Protein AF-A0A949YE85-F1 (afdb_monomer_lite)

Radius of gyration: 44.49 Å; chains: 1; bounding box: 76×51×114 Å

pLDDT: mean 81.74, std 14.42, range [45.16, 97.56]

Structure (mmCIF, N/CA/C/O backbone):
data_AF-A0A949YE85-F1
#
_entry.id   AF-A0A949YE85-F1
#
loop_
_atom_site.group_PDB
_atom_site.id
_atom_site.type_symbol
_atom_site.label_atom_id
_atom_site.label_alt_id
_atom_site.label_comp_id
_atom_site.label_asym_id
_atom_site.label_entity_id
_atom_site.label_seq_id
_atom_site.pdbx_PDB_ins_code
_atom_site.Cartn_x
_atom_site.Cartn_y
_atom_site.Cartn_z
_atom_site.occupancy
_atom_site.B_iso_or_equiv
_atom_site.auth_seq_id
_atom_site.auth_comp_id
_atom_site.auth_asym_id
_atom_site.auth_atom_id
_atom_site.pdbx_PDB_model_num
ATOM 1 N N . MET A 1 1 ? 10.412 -7.293 -85.274 1.00 45.16 1 MET A N 1
ATOM 2 C CA . MET A 1 1 ? 10.190 -8.576 -84.566 1.00 45.16 1 MET A CA 1
ATOM 3 C C . MET A 1 1 ? 11.056 -8.590 -83.309 1.00 45.16 1 MET A C 1
ATOM 5 O O . MET A 1 1 ? 12.241 -8.304 -83.419 1.00 45.16 1 MET A O 1
ATOM 9 N N . ARG A 1 2 ? 10.487 -8.813 -82.113 1.00 51.22 2 ARG A N 1
ATOM 10 C CA . ARG A 1 2 ? 11.258 -8.868 -80.855 1.00 51.22 2 ARG A CA 1
ATOM 11 C C . ARG A 1 2 ? 11.923 -10.244 -80.750 1.00 51.22 2 ARG A C 1
ATOM 13 O O . ARG A 1 2 ? 11.233 -11.229 -80.523 1.00 51.22 2 ARG A O 1
ATOM 20 N N . LEU A 1 3 ? 13.236 -10.311 -80.964 1.00 63.19 3 LEU A N 1
ATOM 21 C CA . LEU A 1 3 ? 13.998 -11.553 -80.808 1.00 63.19 3 LEU A CA 1
ATOM 22 C C . LEU A 1 3 ? 13.999 -11.994 -79.329 1.00 63.19 3 LEU A C 1
ATOM 24 O O . LEU A 1 3 ? 14.214 -11.137 -78.462 1.00 63.19 3 LEU A O 1
ATOM 28 N N . PRO A 1 4 ? 13.786 -13.290 -79.030 1.00 76.62 4 PRO A N 1
ATOM 29 C CA . PRO A 1 4 ? 13.815 -13.823 -77.669 1.00 76.62 4 PRO A CA 1
ATOM 30 C C . PRO A 1 4 ? 15.153 -13.562 -76.961 1.00 76.62 4 PRO A C 1
ATOM 32 O O . PRO A 1 4 ? 16.215 -13.630 -77.577 1.00 76.62 4 PRO A O 1
ATOM 35 N N . ASN A 1 5 ? 15.128 -13.307 -75.651 1.00 73.44 5 ASN A N 1
ATOM 36 C CA . ASN A 1 5 ? 16.341 -12.986 -74.884 1.00 73.44 5 ASN A CA 1
ATOM 37 C C . ASN A 1 5 ? 17.361 -14.140 -74.841 1.00 73.44 5 ASN A C 1
ATOM 39 O O . ASN A 1 5 ? 18.562 -13.883 -74.841 1.00 73.44 5 ASN A O 1
ATOM 43 N N . TRP A 1 6 ? 16.908 -15.397 -74.901 1.00 78.88 6 TRP A N 1
ATOM 44 C CA . TRP A 1 6 ? 17.793 -16.566 -74.968 1.00 78.88 6 TRP A CA 1
ATOM 45 C C . TRP A 1 6 ? 18.608 -16.613 -76.270 1.00 78.88 6 TRP A C 1
ATOM 47 O O . TRP A 1 6 ? 19.767 -17.017 -76.255 1.00 78.88 6 TRP A O 1
ATOM 57 N N . PHE A 1 7 ? 18.043 -16.128 -77.383 1.00 82.38 7 PHE A N 1
ATOM 58 C CA . PHE A 1 7 ? 18.742 -16.050 -78.666 1.00 82.38 7 PHE A CA 1
ATOM 59 C C . PHE A 1 7 ? 19.877 -15.023 -78.614 1.00 82.38 7 PHE A C 1
ATOM 61 O O . PHE A 1 7 ? 20.971 -15.282 -79.103 1.00 82.38 7 PHE A O 1
ATOM 68 N N . LYS A 1 8 ? 19.646 -13.876 -77.963 1.00 77.50 8 LYS A N 1
ATOM 69 C CA . LYS A 1 8 ? 20.684 -12.854 -77.757 1.00 77.50 8 LYS A CA 1
ATOM 70 C C . LYS A 1 8 ? 21.826 -13.379 -76.889 1.00 77.50 8 LYS A C 1
ATOM 72 O O . LYS A 1 8 ? 22.979 -13.109 -77.201 1.00 77.50 8 LYS A O 1
ATOM 77 N N . LEU A 1 9 ? 21.509 -14.144 -75.841 1.00 80.69 9 LEU A N 1
ATOM 78 C CA . LEU A 1 9 ? 22.506 -14.753 -74.959 1.00 80.69 9 LEU A CA 1
ATOM 79 C C . LEU A 1 9 ? 23.333 -15.820 -75.690 1.00 80.69 9 LEU A C 1
ATOM 81 O O . LEU A 1 9 ? 24.557 -15.798 -75.614 1.00 80.69 9 LEU A O 1
ATOM 85 N N . ALA A 1 10 ? 22.678 -16.704 -76.448 1.00 85.44 10 ALA A N 1
ATOM 86 C CA . ALA A 1 10 ? 23.356 -17.711 -77.261 1.00 85.44 10 ALA A CA 1
ATOM 87 C C . ALA A 1 10 ? 24.253 -17.068 -78.332 1.00 85.44 10 ALA A C 1
ATOM 89 O O . ALA A 1 10 ? 25.396 -17.479 -78.515 1.00 85.44 10 ALA A O 1
ATOM 90 N N . TRP A 1 11 ? 23.764 -16.016 -78.994 1.00 85.44 11 TRP A N 1
ATOM 91 C CA . TRP A 1 11 ? 24.534 -15.248 -79.971 1.00 85.44 11 TRP A CA 1
ATOM 92 C C . TRP A 1 11 ? 25.748 -14.557 -79.342 1.00 85.44 11 TRP A C 1
ATOM 94 O O . TRP A 1 11 ? 26.843 -14.596 -79.895 1.00 85.44 11 TRP A O 1
ATOM 104 N N . TRP A 1 12 ? 25.574 -13.953 -78.167 1.00 85.75 12 TRP A N 1
ATOM 105 C CA . TRP A 1 12 ? 26.650 -13.299 -77.426 1.00 85.75 12 TRP A CA 1
ATOM 106 C C . TRP A 1 12 ? 27.718 -14.298 -76.959 1.00 85.75 12 TRP A C 1
ATOM 108 O O . TRP A 1 12 ? 28.905 -14.056 -77.164 1.00 85.75 12 TRP A O 1
ATOM 118 N N . ALA A 1 13 ? 27.311 -15.457 -76.430 1.00 86.25 13 ALA A N 1
ATOM 119 C CA . ALA A 1 13 ? 28.228 -16.531 -76.050 1.00 86.25 13 ALA A CA 1
ATOM 120 C C . ALA A 1 13 ? 29.003 -17.081 -77.260 1.00 86.25 13 ALA A C 1
ATOM 122 O O . ALA A 1 13 ? 30.212 -17.296 -77.175 1.00 86.25 13 ALA A O 1
ATOM 123 N N . LEU A 1 14 ? 28.332 -17.246 -78.405 1.00 91.44 14 LEU A N 1
ATOM 124 C CA . LEU A 1 14 ? 28.964 -17.656 -79.659 1.00 91.44 14 LEU A CA 1
ATOM 125 C C . LEU A 1 14 ? 29.983 -16.617 -80.146 1.00 91.44 14 LEU A C 1
ATOM 127 O O . LEU A 1 14 ? 31.070 -16.985 -80.589 1.00 91.44 14 LEU A O 1
ATOM 131 N N . LEU A 1 15 ? 29.665 -15.327 -80.022 1.00 89.56 15 LEU A N 1
ATOM 132 C CA . LEU A 1 15 ? 30.558 -14.234 -80.405 1.00 89.56 15 LEU A CA 1
ATOM 133 C C . LEU A 1 15 ? 31.809 -14.196 -79.515 1.00 89.56 15 LEU A C 1
ATOM 135 O O . LEU A 1 15 ? 32.916 -14.077 -80.037 1.00 89.56 15 LEU A O 1
ATOM 139 N N . ILE A 1 16 ? 31.664 -14.387 -78.199 1.00 89.50 16 ILE A N 1
ATOM 140 C CA . ILE A 1 16 ? 32.811 -14.532 -77.287 1.00 89.50 16 ILE A CA 1
ATOM 141 C C . ILE A 1 16 ? 33.647 -15.751 -77.660 1.00 89.50 16 ILE A C 1
ATOM 143 O O . ILE A 1 16 ? 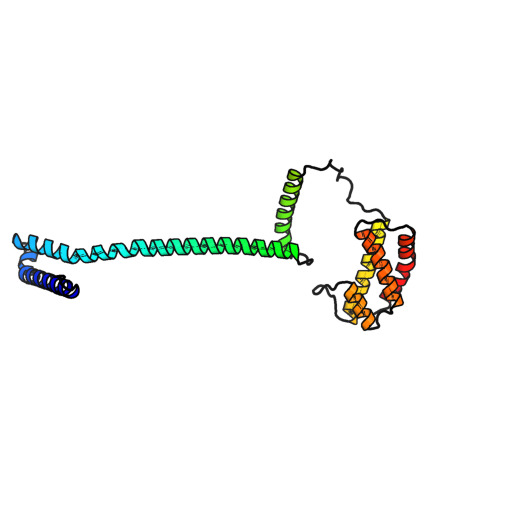34.859 -15.619 -77.801 1.00 89.50 16 ILE A O 1
ATOM 147 N N . ALA A 1 17 ? 33.022 -16.913 -77.869 1.00 91.25 17 ALA A N 1
ATOM 148 C CA . ALA A 1 17 ? 33.735 -18.140 -78.209 1.00 91.25 17 ALA A CA 1
ATOM 149 C C . ALA A 1 17 ? 34.558 -17.990 -79.499 1.00 91.25 17 ALA A C 1
ATOM 151 O O . ALA A 1 17 ? 35.706 -18.430 -79.554 1.00 91.25 17 ALA A O 1
ATOM 152 N N . LEU A 1 18 ? 34.008 -17.316 -80.513 1.00 92.00 18 LEU A N 1
ATOM 153 C CA . LEU A 1 18 ? 34.683 -17.087 -81.789 1.00 92.00 18 LEU A CA 1
ATOM 154 C C . LEU A 1 18 ? 35.869 -16.116 -81.658 1.00 92.00 18 LEU A C 1
ATOM 156 O O . LEU A 1 18 ? 36.939 -16.380 -82.208 1.00 92.00 18 LEU A O 1
ATOM 160 N N . LEU A 1 19 ? 35.713 -15.030 -80.892 1.00 90.19 19 LEU A N 1
ATOM 161 C CA . LEU A 1 19 ? 36.804 -14.086 -80.617 1.00 90.19 19 LEU A CA 1
ATOM 162 C C . LEU A 1 19 ? 37.899 -14.716 -79.743 1.00 90.19 19 LEU A C 1
ATOM 164 O O . LEU A 1 19 ? 39.084 -14.537 -80.021 1.00 90.19 19 LEU A O 1
ATOM 168 N N . THR A 1 20 ? 37.524 -15.504 -78.732 1.00 90.81 20 THR A N 1
ATOM 169 C CA . THR A 1 20 ? 38.470 -16.274 -77.915 1.00 90.81 20 THR A CA 1
ATOM 170 C C . THR A 1 20 ? 39.237 -17.278 -78.769 1.00 90.81 20 THR A C 1
ATOM 172 O O . THR A 1 20 ? 40.458 -17.346 -78.664 1.00 90.81 20 THR A O 1
ATOM 175 N N . TYR A 1 21 ? 38.563 -18.016 -79.655 1.00 93.12 21 TYR A N 1
ATOM 176 C CA . TYR A 1 21 ? 39.222 -18.960 -80.558 1.00 93.12 21 TYR A CA 1
ATOM 177 C C . TYR A 1 21 ? 40.226 -18.267 -81.491 1.00 93.12 21 TYR A C 1
ATOM 179 O O . TYR A 1 21 ? 41.350 -18.744 -81.649 1.00 93.12 21 TYR A O 1
ATOM 187 N N . PHE A 1 22 ? 39.861 -17.111 -82.055 1.00 90.12 22 PHE A N 1
ATOM 188 C CA . PHE A 1 22 ? 40.770 -16.304 -82.872 1.00 90.12 22 PHE A CA 1
ATOM 189 C C . PHE A 1 22 ? 42.019 -15.867 -82.087 1.00 90.12 22 PHE A C 1
ATOM 191 O O . PHE A 1 22 ? 43.138 -16.020 -82.576 1.00 90.12 22 PHE A O 1
ATOM 198 N N . LEU A 1 23 ? 41.847 -15.375 -80.855 1.00 88.12 23 LEU A N 1
ATOM 199 C CA . LEU A 1 23 ? 42.962 -14.955 -80.000 1.00 88.12 23 LEU A CA 1
ATOM 200 C C . LEU A 1 23 ? 43.851 -16.132 -79.566 1.00 88.12 23 LEU A C 1
ATOM 202 O O . LEU A 1 23 ? 45.062 -15.961 -79.463 1.00 88.12 23 LEU A O 1
ATOM 206 N N . LEU A 1 24 ? 43.284 -17.327 -79.364 1.00 89.00 24 LEU A N 1
ATOM 207 C CA . LEU A 1 24 ? 44.049 -18.540 -79.048 1.00 89.00 24 LEU A CA 1
ATOM 208 C C . LEU A 1 24 ? 44.923 -18.995 -80.222 1.00 89.00 24 LEU A C 1
ATOM 210 O O . LEU A 1 24 ? 46.083 -19.339 -80.014 1.00 89.00 24 LEU A O 1
ATOM 214 N N . GLN A 1 25 ? 44.402 -18.945 -81.451 1.00 88.81 25 GLN A N 1
ATOM 215 C CA . GLN A 1 25 ? 45.182 -19.261 -82.656 1.00 88.81 25 GLN A CA 1
ATOM 216 C C . GLN A 1 25 ? 46.367 -18.306 -82.842 1.00 88.81 25 GLN A C 1
ATOM 218 O O . GLN A 1 25 ? 47.424 -18.708 -83.316 1.00 88.81 25 GLN A O 1
ATOM 223 N N . ARG A 1 26 ? 46.209 -17.043 -82.434 1.00 87.00 26 ARG A N 1
ATOM 224 C CA . ARG A 1 26 ? 47.250 -16.010 -82.545 1.00 87.00 26 ARG A CA 1
ATOM 225 C C . ARG A 1 26 ? 48.074 -15.820 -81.274 1.00 87.00 26 ARG A C 1
ATOM 227 O O . ARG A 1 26 ? 48.928 -14.938 -81.219 1.00 87.00 26 ARG A O 1
ATOM 234 N N . TYR A 1 27 ? 47.866 -16.663 -80.264 1.00 83.88 27 TYR A N 1
ATOM 235 C CA . TYR A 1 27 ? 48.527 -16.547 -78.967 1.00 83.88 27 TYR A CA 1
ATOM 236 C C . TYR A 1 27 ? 50.056 -16.621 -79.075 1.00 83.88 27 TYR A C 1
ATOM 238 O O . TYR A 1 27 ? 50.755 -15.839 -78.431 1.00 83.88 27 TYR A O 1
ATOM 246 N N . SER A 1 28 ? 50.583 -17.500 -79.934 1.00 81.81 28 SER A N 1
ATOM 247 C CA . SER A 1 28 ? 52.028 -17.625 -80.166 1.00 81.81 28 SER A CA 1
ATOM 248 C C . SER A 1 28 ? 52.656 -16.323 -80.669 1.00 81.81 28 SER A C 1
ATOM 250 O O . SER A 1 28 ? 53.721 -15.933 -80.193 1.00 81.81 28 SER A O 1
ATOM 252 N N . ASP A 1 29 ? 51.980 -15.624 -81.584 1.00 82.62 29 ASP A N 1
ATOM 253 C CA . ASP A 1 29 ? 52.464 -14.373 -82.178 1.00 82.62 29 ASP A CA 1
ATOM 254 C C . ASP A 1 29 ? 52.361 -13.200 -81.196 1.00 82.62 29 ASP A C 1
ATOM 256 O O . ASP A 1 29 ? 53.232 -12.326 -81.162 1.00 82.62 29 ASP A O 1
ATOM 260 N N . LEU A 1 30 ? 51.316 -13.203 -80.362 1.00 82.62 30 LEU A N 1
ATOM 261 C CA . LEU A 1 30 ? 51.099 -12.209 -79.312 1.00 82.62 30 LEU A CA 1
ATOM 262 C C . LEU A 1 30 ? 52.187 -12.275 -78.237 1.00 82.62 30 LEU A C 1
ATOM 264 O O . LEU A 1 30 ? 52.766 -11.248 -77.887 1.00 82.62 30 LEU A O 1
ATOM 268 N N . VAL A 1 31 ? 52.507 -13.478 -77.751 1.00 84.38 31 VAL A N 1
ATOM 269 C CA . VAL A 1 31 ? 53.556 -13.683 -76.736 1.00 84.38 31 VAL A CA 1
ATOM 270 C C . VAL A 1 31 ? 54.949 -13.428 -77.314 1.00 84.38 31 VAL A C 1
ATOM 272 O O . VAL A 1 31 ? 55.818 -12.907 -76.618 1.00 84.38 31 VAL A O 1
ATOM 275 N N . ALA A 1 32 ? 55.155 -13.713 -78.602 1.00 85.75 32 ALA A N 1
ATOM 276 C CA . ALA A 1 32 ? 56.393 -13.390 -79.310 1.00 85.75 32 ALA A CA 1
ATOM 277 C C . ALA A 1 32 ? 56.570 -11.884 -79.606 1.00 85.75 32 ALA A C 1
ATOM 279 O O . ALA A 1 32 ? 57.575 -11.496 -80.206 1.00 85.75 32 ALA A O 1
ATOM 280 N N . GLY A 1 33 ? 55.613 -11.032 -79.213 1.00 79.19 33 GLY A N 1
ATOM 281 C CA . GLY A 1 33 ? 55.698 -9.579 -79.368 1.00 79.19 33 GLY A CA 1
ATOM 282 C C . GLY A 1 33 ? 55.507 -9.094 -80.805 1.00 79.19 33 GLY A C 1
ATOM 283 O O . GLY A 1 33 ? 55.996 -8.022 -81.158 1.00 79.19 33 GLY A O 1
ATOM 284 N N . ARG A 1 34 ? 54.803 -9.866 -81.645 1.00 82.62 34 ARG A N 1
ATOM 285 C CA . ARG A 1 34 ? 54.512 -9.527 -83.049 1.00 82.62 34 ARG A CA 1
ATOM 286 C C . ARG A 1 34 ? 53.004 -9.373 -83.305 1.00 82.62 34 ARG A C 1
ATOM 288 O O . ARG A 1 34 ? 52.469 -10.054 -84.183 1.00 82.62 34 ARG A O 1
ATOM 295 N N . PRO A 1 35 ? 52.288 -8.505 -82.563 1.00 83.00 35 PRO A N 1
ATOM 296 C CA . PRO A 1 35 ? 50.869 -8.293 -82.808 1.00 83.00 35 PRO A CA 1
ATOM 297 C C . PRO A 1 35 ? 50.657 -7.598 -84.157 1.00 83.00 35 PRO A C 1
ATOM 299 O O . PRO A 1 35 ? 51.346 -6.637 -84.503 1.00 83.00 35 PRO A O 1
ATOM 302 N N . ALA A 1 36 ? 49.652 -8.047 -84.901 1.00 84.00 36 ALA A N 1
ATOM 303 C CA . ALA A 1 36 ? 49.115 -7.279 -86.012 1.00 84.00 36 ALA A CA 1
ATOM 304 C C . ALA A 1 36 ? 48.124 -6.230 -85.473 1.00 84.00 36 ALA A C 1
ATOM 306 O O . ALA A 1 36 ? 47.501 -6.448 -84.431 1.00 84.00 36 ALA A O 1
ATOM 307 N N . PRO A 1 37 ? 47.881 -5.124 -86.196 1.00 79.44 37 PRO A N 1
ATOM 308 C CA . PRO A 1 37 ? 46.885 -4.126 -85.795 1.00 79.44 37 PRO A CA 1
ATOM 309 C C . PRO A 1 37 ? 45.479 -4.707 -85.558 1.00 79.44 37 PRO A C 1
ATOM 311 O O . PRO A 1 37 ? 44.736 -4.215 -84.709 1.00 79.44 37 PRO A O 1
ATOM 314 N N . SER A 1 38 ? 45.126 -5.786 -86.265 1.00 80.88 38 SER A N 1
ATOM 315 C CA . SER A 1 38 ? 43.867 -6.514 -86.074 1.00 80.88 38 SER A CA 1
ATOM 316 C C . SER A 1 38 ? 43.753 -7.182 -84.701 1.00 80.88 38 SER A C 1
ATOM 318 O O . SER A 1 38 ? 42.650 -7.259 -84.166 1.00 80.88 38 SER A O 1
ATOM 320 N N . ASP A 1 39 ? 44.861 -7.612 -84.093 1.00 84.69 39 ASP A N 1
ATOM 321 C CA . ASP A 1 39 ? 44.844 -8.285 -82.790 1.00 84.69 39 ASP A CA 1
ATOM 322 C C . ASP A 1 39 ? 44.467 -7.339 -81.661 1.00 84.69 39 ASP A C 1
ATOM 324 O O . ASP A 1 39 ? 43.676 -7.690 -80.791 1.00 84.69 39 ASP A O 1
ATOM 328 N N . VAL A 1 40 ? 45.001 -6.118 -81.700 1.00 83.31 40 VAL A N 1
ATOM 329 C CA . VAL A 1 40 ? 44.730 -5.086 -80.691 1.00 83.31 40 VAL A CA 1
ATOM 330 C C . VAL A 1 40 ? 43.252 -4.700 -80.709 1.00 83.31 40 VAL A C 1
ATOM 332 O O . VAL A 1 40 ? 42.619 -4.569 -79.657 1.00 83.31 40 VAL A O 1
ATOM 335 N N . PHE A 1 41 ? 42.688 -4.561 -81.911 1.00 85.50 41 PHE A N 1
ATOM 336 C CA . PHE A 1 41 ? 41.273 -4.265 -82.097 1.00 85.50 41 PHE A CA 1
ATOM 337 C C . PHE A 1 41 ? 40.385 -5.409 -81.589 1.00 85.50 41 PHE A C 1
ATOM 339 O O . PHE A 1 41 ? 39.483 -5.178 -80.783 1.00 85.50 41 PHE A O 1
ATOM 346 N N . VAL A 1 42 ? 40.672 -6.650 -82.000 1.00 89.38 42 VAL A N 1
ATOM 347 C CA . VAL A 1 42 ? 39.912 -7.837 -81.577 1.00 89.38 42 VAL A CA 1
ATOM 348 C C . VAL A 1 42 ? 39.994 -8.047 -80.065 1.00 89.38 42 VAL A C 1
ATOM 350 O O . VAL A 1 42 ? 38.970 -8.305 -79.434 1.00 89.38 42 VAL A O 1
ATOM 353 N N . PHE A 1 43 ? 41.172 -7.870 -79.464 1.00 87.62 43 PHE A N 1
ATOM 354 C CA . PHE A 1 43 ? 41.362 -7.977 -78.019 1.00 87.62 43 PHE A CA 1
ATOM 355 C C . PHE A 1 43 ? 40.557 -6.926 -77.251 1.00 87.62 43 PHE A C 1
ATOM 357 O O . PHE A 1 43 ? 39.922 -7.252 -76.252 1.00 87.62 43 PHE A O 1
ATOM 364 N N . SER A 1 44 ? 40.519 -5.683 -77.737 1.00 85.69 44 SER A N 1
ATOM 365 C CA . SER A 1 44 ? 39.762 -4.599 -77.099 1.00 85.69 44 SER A CA 1
ATOM 366 C C . SER A 1 44 ? 38.252 -4.850 -77.141 1.00 85.69 44 SER A C 1
ATOM 368 O O . SER A 1 44 ? 37.567 -4.681 -76.132 1.00 85.69 44 SER A O 1
ATOM 370 N N . VAL A 1 45 ? 37.732 -5.310 -78.285 1.00 88.19 45 VAL A N 1
ATOM 371 C CA . VAL A 1 45 ? 36.315 -5.684 -78.430 1.00 88.19 45 VAL A CA 1
ATOM 372 C C . VAL A 1 45 ? 35.973 -6.878 -77.539 1.00 88.19 45 VAL A C 1
ATOM 374 O O . VAL A 1 45 ? 34.957 -6.848 -76.848 1.00 88.19 45 VAL A O 1
ATOM 377 N N . TRP A 1 46 ? 36.829 -7.902 -77.510 1.00 92.44 46 TRP A N 1
ATOM 378 C CA . TRP A 1 46 ? 36.659 -9.071 -76.649 1.00 92.44 46 TRP A CA 1
ATOM 379 C C . TRP A 1 46 ? 36.666 -8.698 -75.158 1.00 92.44 46 TRP A C 1
ATOM 381 O O . TRP A 1 46 ? 35.754 -9.086 -74.428 1.00 92.44 46 TRP A O 1
ATOM 391 N N . ALA A 1 47 ? 37.633 -7.886 -74.719 1.00 86.69 47 ALA A N 1
ATOM 392 C CA . ALA A 1 47 ? 37.752 -7.439 -73.334 1.00 86.69 47 ALA A CA 1
ATOM 393 C C . ALA A 1 47 ? 36.524 -6.632 -72.894 1.00 86.69 47 ALA A C 1
ATOM 395 O O . ALA A 1 47 ? 35.961 -6.901 -71.834 1.00 86.69 47 ALA A O 1
ATOM 396 N N . ALA A 1 48 ? 36.058 -5.696 -73.729 1.00 85.62 48 ALA A N 1
ATOM 397 C CA . ALA A 1 48 ? 34.838 -4.944 -73.459 1.00 85.62 48 ALA A CA 1
ATOM 398 C C . ALA A 1 48 ? 33.618 -5.872 -73.345 1.00 85.62 48 ALA A C 1
ATOM 400 O O . ALA A 1 48 ? 32.840 -5.733 -72.405 1.00 85.62 48 ALA A O 1
ATOM 401 N N . LEU A 1 49 ? 33.472 -6.851 -74.248 1.00 86.00 49 LEU A N 1
ATOM 402 C CA . LEU A 1 49 ? 32.354 -7.798 -74.219 1.00 86.00 49 LEU A CA 1
ATOM 403 C C . LEU A 1 49 ? 32.315 -8.605 -72.916 1.00 86.00 49 LEU A C 1
ATOM 405 O O . LEU A 1 49 ? 31.246 -8.741 -72.332 1.00 86.00 49 LEU A O 1
ATOM 409 N N . VAL A 1 50 ? 33.466 -9.105 -72.457 1.00 83.69 50 VAL A N 1
ATOM 410 C CA . VAL A 1 50 ? 33.590 -9.890 -71.216 1.00 83.69 50 VAL A CA 1
ATOM 411 C C . VAL A 1 50 ? 33.370 -9.024 -69.970 1.00 83.69 50 VAL A C 1
ATOM 413 O O . VAL A 1 50 ? 32.798 -9.495 -68.989 1.00 83.69 50 VAL A O 1
ATOM 416 N N . LEU A 1 51 ? 33.778 -7.752 -70.003 1.00 80.56 51 LEU A N 1
ATOM 417 C CA . LEU A 1 51 ? 33.646 -6.824 -68.875 1.00 80.56 51 LEU A CA 1
ATOM 418 C C . LEU A 1 51 ? 32.232 -6.245 -68.703 1.00 80.56 51 LEU A C 1
ATOM 420 O O . LEU A 1 51 ? 31.851 -5.914 -67.584 1.00 80.56 51 LEU A O 1
ATOM 424 N N . VAL A 1 52 ? 31.433 -6.125 -69.769 1.00 77.06 52 VAL A N 1
ATOM 425 C CA . VAL A 1 52 ? 30.054 -5.595 -69.701 1.00 77.06 52 VAL A CA 1
ATOM 426 C C . VAL A 1 52 ? 29.172 -6.275 -68.634 1.00 77.06 52 VAL A C 1
ATOM 428 O O . VAL A 1 52 ? 28.574 -5.541 -67.847 1.00 77.06 52 VAL A O 1
ATOM 431 N N . PRO A 1 53 ? 29.071 -7.618 -68.545 1.00 70.25 53 PRO A N 1
ATOM 432 C CA . PRO A 1 53 ? 28.259 -8.265 -67.509 1.00 70.25 53 PRO A CA 1
ATOM 433 C C . PRO A 1 53 ? 28.801 -8.030 -66.091 1.00 70.25 53 PRO A C 1
ATOM 435 O O . PRO A 1 53 ? 28.018 -7.844 -65.165 1.00 70.25 53 PRO A O 1
ATOM 438 N N . LEU A 1 54 ? 30.123 -7.912 -65.927 1.00 67.25 54 LEU A N 1
ATOM 439 C CA . LEU A 1 54 ? 30.767 -7.599 -64.644 1.00 67.25 54 LEU A CA 1
ATOM 440 C C . LEU A 1 54 ? 30.336 -6.236 -64.076 1.00 67.25 54 LEU A C 1
ATOM 442 O O . LEU A 1 54 ? 30.265 -6.075 -62.861 1.00 67.25 54 LEU A O 1
ATOM 446 N N . PHE A 1 55 ? 30.006 -5.263 -64.931 1.00 62.94 55 PHE A N 1
ATOM 447 C CA . PHE A 1 55 ? 29.491 -3.961 -64.493 1.00 62.94 55 PHE A CA 1
ATOM 448 C C . PHE A 1 55 ? 27.973 -3.933 -64.266 1.00 62.94 55 PHE A C 1
ATOM 450 O O . PHE A 1 55 ? 27.481 -3.008 -63.619 1.00 62.94 55 PHE A O 1
ATOM 457 N N . GLN A 1 56 ? 27.218 -4.916 -64.769 1.00 60.03 56 GLN A N 1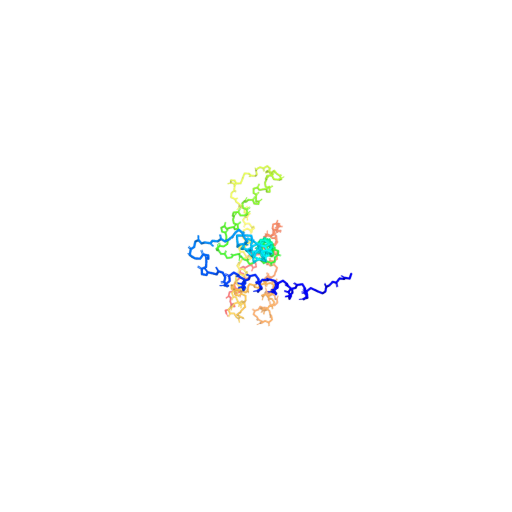
ATOM 458 C CA . GLN A 1 56 ? 25.764 -4.978 -64.573 1.00 60.03 56 GLN A CA 1
ATOM 459 C C . GLN A 1 56 ? 25.387 -5.525 -63.185 1.00 60.03 56 GLN A C 1
ATOM 461 O O . GLN A 1 56 ? 24.409 -5.051 -62.607 1.00 60.03 56 GLN A O 1
ATOM 466 N N . ASP A 1 57 ? 26.214 -6.396 -62.598 1.00 49.72 57 ASP A N 1
ATOM 467 C CA . ASP A 1 57 ? 25.979 -6.978 -61.265 1.00 49.72 57 ASP A CA 1
ATOM 468 C C . ASP A 1 57 ? 26.452 -6.091 -60.090 1.00 49.72 57 ASP A C 1
ATOM 470 O O . ASP A 1 57 ? 26.029 -6.276 -58.949 1.00 49.72 57 ASP A O 1
ATOM 474 N N . LEU A 1 58 ? 27.257 -5.050 -60.344 1.00 52.91 58 LEU A N 1
ATOM 475 C CA . LEU A 1 58 ? 27.714 -4.108 -59.305 1.00 52.91 58 LEU A CA 1
ATOM 476 C C . LEU A 1 58 ? 26.621 -3.134 -58.814 1.00 52.91 58 LEU A C 1
ATOM 478 O O . LEU A 1 58 ? 26.806 -2.466 -57.797 1.00 52.91 58 LEU A O 1
ATOM 482 N N . ASN A 1 59 ? 25.467 -3.066 -59.489 1.00 52.28 59 ASN A N 1
ATOM 483 C CA . ASN A 1 59 ? 24.320 -2.254 -59.056 1.00 52.28 59 ASN A CA 1
ATOM 484 C C . ASN A 1 59 ? 23.416 -2.946 -58.014 1.00 52.28 59 ASN A C 1
ATOM 486 O O . ASN A 1 59 ? 22.567 -2.275 -57.426 1.00 52.28 59 ASN A O 1
ATOM 490 N N . LEU A 1 60 ? 23.589 -4.247 -57.754 1.00 53.28 60 LEU A N 1
ATOM 491 C CA . LEU A 1 60 ? 22.732 -5.006 -56.829 1.00 53.28 60 LEU A CA 1
ATOM 492 C C . LEU A 1 60 ? 23.182 -4.874 -55.361 1.00 53.28 60 LEU A C 1
ATOM 494 O O . LEU A 1 60 ? 22.363 -4.648 -54.474 1.00 53.28 60 LEU A O 1
ATOM 498 N N . PHE A 1 61 ? 24.492 -4.851 -55.103 1.00 50.53 61 PHE A N 1
ATOM 499 C CA . PHE A 1 61 ? 25.047 -4.839 -53.739 1.00 50.53 61 PHE A CA 1
ATOM 500 C C . PHE A 1 61 ? 24.866 -3.516 -52.965 1.00 50.53 61 PHE A C 1
ATOM 502 O O . PHE A 1 61 ? 24.988 -3.478 -51.742 1.00 50.53 61 PHE A O 1
ATOM 509 N N . GLY A 1 62 ? 24.589 -2.404 -53.656 1.00 56.44 62 GLY A N 1
ATOM 510 C CA . GLY A 1 62 ? 24.465 -1.079 -53.034 1.00 56.44 62 GLY A CA 1
ATOM 511 C C . GLY A 1 62 ? 23.044 -0.681 -52.620 1.00 56.44 62 GLY A C 1
ATOM 512 O O . GLY A 1 62 ? 22.888 0.224 -51.795 1.00 56.44 62 GLY A O 1
ATOM 513 N N . LEU A 1 63 ? 22.014 -1.307 -53.200 1.00 59.84 63 LEU A N 1
ATOM 514 C CA . LEU A 1 63 ? 20.605 -1.015 -52.913 1.00 59.84 63 LEU A CA 1
ATOM 515 C C . LEU A 1 63 ? 20.041 -1.956 -51.843 1.00 59.84 63 LEU A C 1
ATOM 517 O O . LEU A 1 63 ? 19.408 -1.455 -50.914 1.00 59.84 63 LEU A O 1
ATOM 521 N N . GLU A 1 64 ? 20.354 -3.254 -51.906 1.00 59.94 64 GLU A N 1
ATOM 522 C CA . GLU A 1 64 ? 19.922 -4.244 -50.905 1.00 59.94 64 GLU A CA 1
ATOM 523 C C . GLU A 1 64 ? 20.521 -3.939 -49.526 1.00 59.94 64 GLU A C 1
ATOM 525 O O . GLU A 1 64 ? 19.785 -3.751 -48.562 1.00 59.94 64 GLU A O 1
ATOM 530 N N . MET A 1 65 ? 21.834 -3.687 -49.438 1.00 56.78 65 MET A N 1
ATOM 531 C CA . MET A 1 65 ? 22.475 -3.331 -48.163 1.00 56.78 65 MET A CA 1
ATOM 532 C C . MET A 1 65 ? 21.926 -2.016 -47.571 1.00 56.78 65 MET A C 1
ATOM 534 O O . MET A 1 65 ? 21.823 -1.851 -46.356 1.00 56.78 65 MET A O 1
ATOM 538 N N . LYS A 1 66 ? 21.541 -1.046 -48.416 1.00 62.53 66 LYS A N 1
ATOM 539 C CA . LYS A 1 66 ? 20.909 0.203 -47.952 1.00 62.53 66 LYS A CA 1
ATOM 540 C C . LYS A 1 66 ? 19.478 -0.013 -47.464 1.00 62.53 66 LYS A C 1
ATOM 542 O O . LYS A 1 66 ? 19.044 0.751 -46.600 1.00 62.53 66 LYS A O 1
ATOM 547 N N . GLN A 1 67 ? 18.753 -0.977 -48.026 1.00 68.75 67 GLN A N 1
ATOM 548 C CA . GLN A 1 67 ? 17.416 -1.356 -47.572 1.00 68.75 67 GLN A CA 1
ATOM 549 C C . GLN A 1 67 ? 17.500 -2.103 -46.242 1.00 68.75 67 GLN A C 1
ATOM 551 O O . GLN A 1 67 ? 16.903 -1.634 -45.278 1.00 68.75 67 GLN A O 1
ATOM 556 N N . GLU A 1 68 ? 18.361 -3.114 -46.134 1.00 65.31 68 GLU A N 1
ATOM 557 C CA . GLU A 1 68 ? 18.577 -3.867 -44.891 1.00 65.31 68 GLU A CA 1
ATOM 558 C C . GLU A 1 68 ? 19.023 -2.958 -43.735 1.00 65.31 68 GLU A C 1
ATOM 560 O O . GLU A 1 68 ? 18.471 -3.009 -42.639 1.00 65.31 68 GLU A O 1
ATOM 565 N N . VAL A 1 69 ? 19.963 -2.030 -43.967 1.00 67.75 69 VAL A N 1
ATOM 566 C CA . VAL A 1 69 ? 20.402 -1.076 -42.927 1.00 67.75 69 VAL A CA 1
ATOM 567 C C . VAL A 1 69 ? 19.287 -0.100 -42.527 1.00 67.75 69 VAL A C 1
ATOM 569 O O . VAL A 1 69 ? 19.250 0.362 -41.382 1.00 67.75 69 VAL A O 1
ATOM 572 N N . ARG A 1 70 ? 18.380 0.258 -43.444 1.00 67.75 70 ARG A N 1
ATOM 573 C CA . ARG A 1 70 ? 17.221 1.107 -43.119 1.00 67.75 70 ARG A CA 1
ATOM 574 C C . ARG A 1 70 ? 16.178 0.339 -42.320 1.00 67.75 70 ARG A C 1
ATOM 576 O O . ARG A 1 70 ? 15.665 0.908 -41.358 1.00 67.75 70 ARG A O 1
ATOM 583 N N . GLU A 1 71 ? 15.908 -0.906 -42.689 1.00 75.12 71 GLU A N 1
ATOM 584 C CA . GLU A 1 71 ? 14.984 -1.797 -41.988 1.00 75.12 71 GLU A CA 1
ATOM 585 C C . GLU A 1 71 ? 15.484 -2.073 -40.571 1.00 75.12 71 GLU A C 1
ATOM 587 O O . GLU A 1 71 ? 14.793 -1.698 -39.626 1.00 75.12 71 GLU A O 1
ATOM 592 N N . LEU A 1 72 ? 16.742 -2.494 -40.402 1.00 68.69 72 LEU A N 1
ATOM 593 C CA . LEU A 1 72 ? 17.382 -2.680 -39.092 1.00 68.69 72 LEU A CA 1
ATOM 594 C C . LEU A 1 72 ? 17.315 -1.422 -38.214 1.00 68.69 72 LEU A C 1
ATOM 596 O O . LEU A 1 72 ? 16.994 -1.491 -37.030 1.00 68.69 72 LEU A O 1
ATOM 600 N N . ARG A 1 73 ? 17.583 -0.232 -38.772 1.00 71.69 73 ARG A N 1
ATOM 601 C CA . ARG A 1 73 ? 17.454 1.032 -38.018 1.00 71.69 73 ARG A CA 1
ATOM 602 C C . ARG A 1 73 ? 16.010 1.339 -37.637 1.00 71.69 73 ARG A C 1
ATOM 604 O O . ARG A 1 73 ? 15.780 1.940 -36.587 1.00 71.69 73 ARG A O 1
ATOM 611 N N . SER A 1 74 ? 15.057 1.004 -38.501 1.00 75.69 74 SER A N 1
ATOM 612 C CA . SER A 1 74 ? 13.636 1.226 -38.246 1.00 75.69 74 SER A CA 1
ATOM 613 C C . SER A 1 74 ? 13.103 0.272 -37.180 1.00 75.69 74 SER A C 1
ATOM 615 O O . SER A 1 74 ? 12.430 0.737 -36.261 1.00 75.69 74 SER A O 1
ATOM 617 N N . GLU A 1 75 ? 13.507 -0.997 -37.226 1.00 73.00 75 GLU A N 1
ATOM 618 C CA . GLU A 1 75 ? 13.197 -2.021 -36.232 1.00 73.00 75 GLU A CA 1
ATOM 619 C C . GLU A 1 75 ? 13.788 -1.638 -34.881 1.00 73.00 75 GLU A C 1
ATOM 621 O O . GLU A 1 75 ? 13.041 -1.498 -33.921 1.00 73.00 75 GLU A O 1
ATOM 626 N N . PHE A 1 76 ? 15.075 -1.287 -34.820 1.00 69.81 76 PHE A N 1
ATOM 627 C CA . PHE A 1 76 ? 15.724 -0.867 -33.576 1.00 69.81 76 PHE A CA 1
ATOM 628 C C . PHE A 1 76 ? 15.085 0.393 -32.975 1.00 69.81 76 PHE A C 1
ATOM 630 O O . PHE A 1 76 ? 14.899 0.511 -31.765 1.00 69.81 76 PHE A O 1
ATOM 637 N N . LYS A 1 77 ? 14.698 1.363 -33.816 1.00 72.00 77 LYS A N 1
ATOM 638 C CA . LYS A 1 77 ? 13.971 2.554 -33.357 1.00 72.00 77 LYS A CA 1
ATOM 639 C C . LYS A 1 77 ? 12.573 2.192 -32.855 1.00 72.00 77 LYS A C 1
ATOM 641 O O . LYS A 1 77 ? 12.129 2.781 -31.872 1.00 72.00 77 LYS A O 1
ATOM 646 N N . SER A 1 78 ? 11.891 1.257 -33.513 1.00 70.50 78 SER A N 1
ATOM 647 C CA . SER A 1 78 ? 10.576 0.773 -33.095 1.00 70.50 78 SER A CA 1
ATOM 648 C C . SER A 1 78 ? 10.657 -0.006 -31.783 1.00 70.50 78 SER A C 1
ATOM 650 O O . SER A 1 78 ? 9.886 0.287 -30.878 1.00 70.50 78 SER A O 1
ATOM 652 N N . GLU A 1 79 ? 11.656 -0.873 -31.606 1.00 64.38 79 GLU A N 1
ATOM 653 C CA . GLU A 1 79 ? 11.920 -1.597 -30.364 1.00 64.38 79 GLU A CA 1
ATOM 654 C C . GLU A 1 79 ? 12.264 -0.640 -29.227 1.00 64.38 79 GLU A C 1
ATOM 656 O O . GLU A 1 79 ? 11.701 -0.758 -28.149 1.00 64.38 79 GLU A O 1
ATOM 661 N N . LEU A 1 80 ? 13.100 0.378 -29.454 1.00 61.47 80 LEU A N 1
ATOM 662 C CA . LEU A 1 80 ? 13.390 1.388 -28.430 1.00 61.47 80 LEU A CA 1
ATOM 663 C C . LEU A 1 80 ? 12.155 2.209 -28.036 1.00 61.47 80 LEU A C 1
ATOM 665 O O . LEU A 1 80 ? 11.990 2.561 -26.866 1.00 61.47 80 LEU A O 1
ATOM 669 N N . VAL A 1 81 ? 11.290 2.543 -28.998 1.00 69.94 81 VAL A N 1
ATOM 670 C CA . VAL A 1 81 ? 10.016 3.223 -28.721 1.00 69.94 81 VAL A CA 1
ATOM 671 C C . VAL A 1 81 ? 9.077 2.299 -27.948 1.00 69.94 81 VAL A C 1
ATOM 673 O O . VAL A 1 81 ? 8.480 2.749 -26.969 1.00 69.94 81 VAL A O 1
ATOM 676 N N . ASN A 1 82 ? 9.011 1.021 -28.322 1.00 65.31 82 ASN A N 1
ATOM 677 C CA . ASN A 1 82 ? 8.199 0.007 -27.661 1.00 65.31 82 ASN A CA 1
ATOM 678 C C . ASN A 1 82 ? 8.692 -0.245 -26.231 1.00 65.31 82 ASN A C 1
ATOM 680 O O . ASN A 1 82 ? 7.904 -0.080 -25.309 1.00 65.31 82 ASN A O 1
ATOM 684 N N . LEU A 1 83 ? 9.991 -0.468 -26.011 1.00 58.34 83 LEU A N 1
ATOM 685 C CA . LEU A 1 83 ? 10.607 -0.612 -24.684 1.00 58.34 83 LEU A CA 1
ATOM 686 C C . LEU A 1 83 ? 10.366 0.618 -23.805 1.00 58.34 83 LEU A C 1
ATOM 688 O O . LEU A 1 83 ? 10.001 0.505 -22.637 1.00 58.34 83 LEU A O 1
ATOM 692 N N . ARG A 1 84 ? 10.518 1.827 -24.360 1.00 58.69 84 ARG A N 1
ATOM 693 C CA . ARG A 1 84 ? 10.221 3.065 -23.626 1.00 58.69 84 ARG A CA 1
ATOM 694 C C . ARG A 1 84 ? 8.738 3.169 -23.266 1.00 58.69 84 ARG A C 1
ATOM 696 O O . ARG A 1 84 ? 8.413 3.665 -22.186 1.00 58.69 84 ARG A O 1
ATOM 703 N N . SER A 1 85 ? 7.849 2.754 -24.165 1.00 54.44 85 SER A N 1
ATOM 704 C CA . SER A 1 85 ? 6.405 2.733 -23.921 1.00 54.44 85 SER A CA 1
ATOM 705 C C . SER A 1 85 ? 6.014 1.670 -22.894 1.00 54.44 85 SER A C 1
ATOM 707 O O . SER A 1 85 ? 5.174 1.940 -22.043 1.00 54.44 85 SER A O 1
ATOM 709 N N . GLU A 1 86 ? 6.695 0.527 -22.897 1.00 56.19 86 GLU A N 1
ATOM 710 C CA . GLU A 1 86 ? 6.476 -0.590 -21.988 1.00 56.19 86 GLU A CA 1
ATOM 711 C C . GLU A 1 86 ? 6.929 -0.231 -20.569 1.00 56.19 86 GLU A C 1
ATOM 713 O O . GLU A 1 86 ? 6.123 -0.311 -19.648 1.00 56.19 86 GLU A O 1
ATOM 718 N N . ILE A 1 87 ? 8.137 0.324 -20.398 1.00 59.62 87 ILE A N 1
ATOM 719 C CA . ILE A 1 87 ? 8.631 0.857 -19.110 1.00 59.62 87 ILE A CA 1
ATOM 720 C C . ILE A 1 87 ? 7.700 1.943 -18.556 1.00 59.62 87 ILE A C 1
ATOM 722 O O . ILE A 1 87 ? 7.459 2.037 -17.352 1.00 59.62 87 ILE A O 1
ATOM 726 N N . ARG A 1 88 ? 7.167 2.800 -19.433 1.00 56.53 88 ARG A N 1
ATOM 727 C CA . ARG A 1 88 ? 6.196 3.815 -19.026 1.00 56.53 88 ARG A CA 1
ATOM 728 C C . ARG A 1 88 ? 4.873 3.173 -18.607 1.00 56.53 88 ARG A C 1
ATOM 730 O O . ARG A 1 88 ? 4.309 3.587 -17.601 1.00 56.53 88 ARG A O 1
ATOM 737 N N . SER A 1 89 ? 4.413 2.158 -19.332 1.00 57.22 89 SER A N 1
ATOM 738 C CA . SER A 1 89 ? 3.171 1.448 -19.035 1.00 57.22 89 SER A CA 1
ATOM 739 C C . SER A 1 89 ? 3.243 0.650 -17.731 1.00 57.22 89 SER A C 1
ATOM 741 O O . SER A 1 89 ? 2.287 0.681 -16.967 1.00 57.22 89 SER A O 1
ATOM 743 N N . THR A 1 90 ? 4.378 0.018 -17.413 1.00 59.38 90 THR A N 1
ATOM 744 C CA . THR A 1 90 ? 4.572 -0.720 -16.156 1.00 59.38 90 THR A CA 1
ATOM 745 C C . THR A 1 90 ? 4.659 0.227 -14.966 1.00 59.38 90 THR A C 1
ATOM 747 O O . THR A 1 90 ? 4.015 -0.010 -13.947 1.00 59.38 90 THR A O 1
ATOM 750 N N . ALA A 1 91 ? 5.358 1.357 -15.105 1.00 58.31 91 ALA A N 1
ATOM 751 C CA . ALA A 1 91 ? 5.390 2.397 -14.080 1.00 58.31 91 ALA A CA 1
ATOM 752 C C . ALA A 1 91 ? 4.006 3.044 -13.855 1.00 58.31 91 ALA A C 1
ATOM 754 O O . ALA A 1 91 ? 3.622 3.297 -12.713 1.00 58.31 91 ALA A O 1
ATOM 755 N N . GLU A 1 92 ? 3.242 3.295 -14.925 1.00 58.09 92 GLU A N 1
ATOM 756 C CA . GLU A 1 92 ? 1.867 3.810 -14.846 1.00 58.09 92 GLU A CA 1
ATOM 757 C C . GLU A 1 92 ? 0.884 2.760 -14.291 1.00 58.09 92 GLU A C 1
ATOM 759 O O . GLU A 1 92 ? -0.034 3.121 -13.558 1.00 58.09 92 GLU A O 1
ATOM 76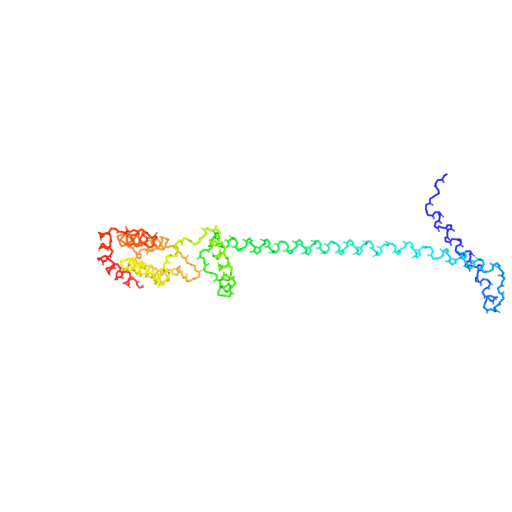4 N N . ALA A 1 93 ? 1.087 1.469 -14.572 1.00 56.25 93 ALA A N 1
ATOM 765 C CA . ALA A 1 93 ? 0.300 0.370 -14.011 1.00 56.25 93 ALA A CA 1
ATOM 766 C C . ALA A 1 93 ? 0.577 0.170 -12.511 1.00 56.25 93 ALA A C 1
ATOM 768 O O . ALA A 1 93 ? -0.369 0.053 -11.732 1.00 56.25 93 ALA A O 1
ATOM 769 N N . HIS A 1 94 ? 1.843 0.234 -12.080 1.00 56.69 94 HIS A N 1
ATOM 770 C CA . HIS A 1 94 ? 2.203 0.245 -10.658 1.00 56.69 94 HIS A CA 1
ATOM 771 C C . HIS A 1 94 ? 1.562 1.425 -9.923 1.00 56.69 94 HIS A C 1
ATOM 773 O O . HIS A 1 94 ? 0.977 1.232 -8.862 1.00 56.69 94 HIS A O 1
ATOM 779 N N . ALA A 1 95 ? 1.588 2.623 -10.518 1.00 58.38 95 ALA A N 1
ATOM 780 C CA . ALA A 1 95 ? 0.948 3.807 -9.944 1.00 58.38 95 ALA A CA 1
ATOM 781 C C . ALA A 1 95 ? -0.589 3.702 -9.850 1.00 58.38 95 ALA A C 1
ATOM 783 O O . ALA A 1 95 ? -1.200 4.456 -9.096 1.00 58.38 95 ALA A O 1
ATOM 784 N N . ARG A 1 96 ? -1.222 2.806 -10.621 1.00 53.50 96 ARG A N 1
ATOM 785 C CA . ARG A 1 96 ? -2.685 2.664 -10.698 1.00 53.50 96 ARG A CA 1
ATOM 786 C C . ARG A 1 96 ? -3.258 1.488 -9.908 1.00 53.50 96 ARG A C 1
ATOM 788 O O . ARG A 1 96 ? -4.445 1.543 -9.606 1.00 53.50 96 ARG A O 1
ATOM 795 N N . ALA A 1 97 ? -2.483 0.442 -9.608 1.00 58.12 97 ALA A N 1
ATOM 796 C CA . ALA A 1 97 ? -3.071 -0.828 -9.160 1.00 58.12 97 ALA A CA 1
ATOM 797 C C . ALA A 1 97 ? -2.417 -1.499 -7.940 1.00 58.12 97 ALA A C 1
ATOM 799 O O . ALA A 1 97 ? -3.118 -2.209 -7.225 1.00 58.12 97 ALA A O 1
ATOM 800 N N . ASN A 1 98 ? -1.128 -1.281 -7.651 1.00 55.41 98 ASN A N 1
ATOM 801 C CA . ASN A 1 98 ? -0.443 -2.051 -6.607 1.00 55.41 98 ASN A CA 1
ATOM 802 C C . ASN A 1 98 ? -0.081 -1.175 -5.403 1.00 55.41 98 ASN A C 1
ATOM 804 O O . ASN A 1 98 ? 0.876 -0.411 -5.449 1.00 55.41 98 ASN A O 1
ATOM 808 N N . LEU A 1 99 ? -0.803 -1.355 -4.290 1.00 64.56 99 LEU A N 1
ATOM 809 C CA . LEU A 1 99 ? -0.449 -0.817 -2.962 1.00 64.56 99 LEU A CA 1
ATOM 810 C C . LEU A 1 99 ? 0.688 -1.610 -2.285 1.00 64.56 99 LEU A C 1
ATOM 812 O O . LEU A 1 99 ? 0.866 -1.541 -1.071 1.00 64.56 99 LEU A O 1
ATOM 816 N N . VAL A 1 100 ? 1.442 -2.389 -3.062 1.00 71.00 100 VAL A N 1
ATOM 817 C CA . VAL A 1 100 ? 2.611 -3.130 -2.587 1.00 71.00 100 VAL A CA 1
ATOM 818 C C . VAL A 1 100 ? 3.832 -2.218 -2.725 1.00 71.00 100 VAL A C 1
ATOM 820 O O . VAL A 1 100 ? 4.035 -1.662 -3.811 1.00 71.00 100 VAL A O 1
ATOM 823 N N . PRO A 1 101 ? 4.639 -2.041 -1.662 1.00 76.31 101 PRO A N 1
ATOM 824 C CA . PRO A 1 101 ? 5.879 -1.278 -1.742 1.00 76.31 101 PRO A CA 1
ATOM 825 C C . PRO A 1 101 ? 6.787 -1.781 -2.870 1.00 76.31 101 PRO A C 1
ATOM 827 O O . PRO A 1 101 ? 6.867 -2.983 -3.129 1.00 76.31 101 PRO A O 1
ATOM 830 N N . LEU A 1 102 ? 7.476 -0.857 -3.547 1.00 82.00 102 LEU A N 1
ATOM 831 C CA . LEU A 1 102 ? 8.492 -1.229 -4.532 1.00 82.00 102 LEU A CA 1
ATOM 832 C C . LEU A 1 102 ? 9.683 -1.910 -3.836 1.00 82.00 102 LEU A C 1
ATOM 834 O O . LEU A 1 102 ? 9.972 -1.581 -2.684 1.00 82.00 102 LEU A O 1
ATOM 838 N N . PRO A 1 103 ? 10.419 -2.789 -4.540 1.00 84.75 103 PRO A N 1
ATOM 839 C CA . PRO A 1 103 ? 11.678 -3.325 -4.038 1.00 84.75 103 PRO A CA 1
ATOM 840 C C . PRO A 1 103 ? 12.691 -2.217 -3.717 1.00 84.75 103 PRO A C 1
ATOM 842 O O . PRO A 1 103 ? 12.807 -1.237 -4.459 1.00 84.75 103 PRO A O 1
ATOM 845 N N . ASP A 1 104 ? 13.501 -2.423 -2.675 1.00 88.81 104 ASP A N 1
ATOM 846 C CA . ASP A 1 104 ? 14.487 -1.445 -2.188 1.00 88.81 104 ASP A CA 1
ATOM 847 C C . ASP A 1 104 ? 15.439 -0.932 -3.280 1.00 88.81 104 ASP A C 1
ATOM 849 O O . ASP A 1 104 ? 15.788 0.249 -3.315 1.00 88.81 104 ASP A O 1
ATOM 853 N N . ALA A 1 105 ? 15.822 -1.802 -4.221 1.00 91.38 105 ALA A N 1
ATOM 854 C CA . ALA A 1 105 ? 16.712 -1.464 -5.332 1.00 91.38 105 ALA A CA 1
ATOM 855 C C . ALA A 1 105 ? 16.146 -0.376 -6.266 1.00 91.38 105 ALA A C 1
ATOM 857 O O . ALA A 1 105 ? 16.906 0.337 -6.925 1.00 91.38 105 ALA A O 1
ATOM 858 N N . GLU A 1 106 ? 14.821 -0.225 -6.324 1.00 87.75 106 GLU A N 1
ATOM 859 C CA . GLU A 1 106 ? 14.143 0.752 -7.179 1.00 87.75 106 GLU A CA 1
ATOM 860 C C . GLU A 1 106 ? 13.892 2.095 -6.474 1.00 87.75 106 GLU A C 1
ATOM 862 O O . GLU A 1 106 ? 13.641 3.109 -7.142 1.00 87.75 106 GLU A O 1
ATOM 867 N N . LEU A 1 107 ? 14.011 2.142 -5.140 1.00 90.00 107 LEU A N 1
ATOM 868 C CA . LEU A 1 107 ? 13.744 3.341 -4.341 1.00 90.00 107 LEU A CA 1
ATOM 869 C C . LEU A 1 107 ? 14.614 4.547 -4.739 1.00 90.00 107 LEU A C 1
ATOM 871 O O . LEU A 1 107 ? 14.042 5.626 -4.907 1.00 90.00 107 LEU A O 1
ATOM 875 N N . PRO A 1 108 ? 15.934 4.426 -5.009 1.00 92.44 108 PRO A N 1
ATOM 876 C CA . PRO A 1 108 ? 16.746 5.582 -5.405 1.00 92.44 108 PRO A CA 1
ATOM 877 C C . PRO A 1 108 ? 16.295 6.221 -6.727 1.00 92.44 108 PRO A C 1
ATOM 879 O O . PRO A 1 108 ? 16.388 7.436 -6.925 1.00 92.44 108 PRO A O 1
ATOM 882 N N . ALA A 1 109 ? 15.806 5.409 -7.668 1.00 88.25 109 ALA A N 1
ATOM 883 C CA . ALA A 1 109 ? 15.281 5.902 -8.937 1.00 88.25 109 ALA A CA 1
ATOM 884 C C . ALA A 1 109 ? 13.896 6.543 -8.759 1.00 88.25 109 ALA A C 1
ATOM 886 O O . ALA A 1 109 ? 13.597 7.557 -9.400 1.00 88.25 109 ALA A O 1
ATOM 887 N N . LEU A 1 110 ? 13.051 5.972 -7.893 1.00 88.12 110 LEU A N 1
ATOM 888 C CA . LEU A 1 110 ? 11.764 6.554 -7.517 1.00 88.12 110 LEU A CA 1
ATOM 889 C C . LEU A 1 110 ? 11.944 7.904 -6.816 1.00 88.12 110 LEU A C 1
ATOM 891 O O . LEU A 1 110 ? 11.276 8.860 -7.201 1.00 88.12 110 LEU A O 1
ATOM 895 N N . GLU A 1 111 ? 12.879 8.009 -5.871 1.00 90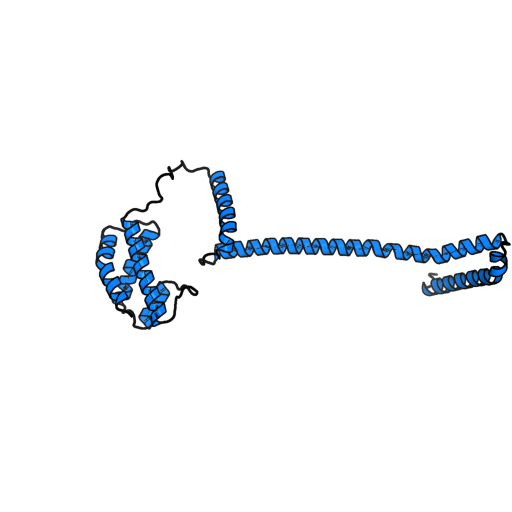.31 111 GLU A N 1
ATOM 896 C CA . GLU A 1 111 ? 13.174 9.240 -5.135 1.00 90.31 111 GLU A CA 1
ATOM 897 C C . GLU A 1 111 ? 13.523 10.388 -6.091 1.00 90.31 111 GLU A C 1
ATOM 899 O O . GLU A 1 111 ? 12.891 11.445 -6.055 1.00 90.31 111 GLU A O 1
ATOM 904 N N . LYS A 1 112 ? 14.452 10.163 -7.030 1.00 92.06 112 LYS A N 1
ATOM 905 C CA . LYS A 1 112 ? 14.825 11.169 -8.041 1.00 92.06 112 LYS A CA 1
ATOM 906 C C . LYS A 1 112 ? 13.626 11.616 -8.879 1.00 92.06 112 LYS A C 1
ATOM 908 O O . LYS A 1 112 ? 13.448 12.810 -9.124 1.00 92.06 112 LYS A O 1
ATOM 913 N N . ARG A 1 113 ? 12.787 10.674 -9.326 1.00 89.31 113 ARG A N 1
ATOM 914 C CA . ARG A 1 113 ? 11.576 10.991 -10.103 1.00 89.31 113 ARG A CA 1
ATOM 915 C C . ARG A 1 113 ? 10.561 11.775 -9.273 1.00 89.31 113 ARG A C 1
ATOM 917 O O . ARG A 1 113 ? 9.998 12.743 -9.783 1.00 89.31 113 ARG A O 1
ATOM 924 N N . ALA A 1 114 ? 10.358 11.389 -8.015 1.00 89.50 114 ALA A N 1
ATOM 925 C CA . ALA A 1 114 ? 9.460 12.063 -7.087 1.00 89.50 114 ALA A CA 1
ATOM 926 C C . ALA A 1 114 ? 9.922 13.501 -6.819 1.00 89.50 114 ALA A C 1
ATOM 928 O O . ALA A 1 114 ? 9.125 14.420 -6.966 1.00 89.50 114 ALA A O 1
ATOM 929 N N . GLN A 1 115 ? 11.211 13.728 -6.547 1.00 92.06 115 GLN A N 1
ATOM 930 C CA . GLN A 1 115 ? 11.771 15.070 -6.343 1.00 92.06 115 GLN A CA 1
ATOM 931 C C . GLN A 1 115 ? 11.577 15.977 -7.568 1.00 92.06 115 GLN A C 1
ATOM 933 O O . GLN A 1 115 ? 11.176 17.135 -7.431 1.00 92.06 115 GLN A O 1
ATOM 938 N N . VAL A 1 116 ? 11.813 15.458 -8.780 1.00 91.75 116 VAL A N 1
ATOM 939 C CA . VAL A 1 116 ? 11.571 16.206 -10.026 1.00 91.75 116 VAL A CA 1
ATOM 940 C C . VAL A 1 116 ? 10.088 16.547 -10.183 1.00 91.75 116 VAL A C 1
ATOM 942 O O . VAL A 1 116 ? 9.760 17.682 -10.533 1.00 91.75 116 VAL A O 1
ATOM 945 N N . ALA A 1 117 ? 9.190 15.598 -9.905 1.00 86.94 117 ALA A N 1
ATOM 946 C CA . ALA A 1 117 ? 7.748 15.817 -9.973 1.00 86.94 117 ALA A CA 1
ATOM 947 C C . ALA A 1 117 ? 7.278 16.856 -8.942 1.00 86.94 117 ALA A C 1
ATOM 949 O O . ALA A 1 117 ? 6.579 17.794 -9.313 1.00 86.94 117 ALA A O 1
ATOM 950 N N . VAL A 1 118 ? 7.721 16.745 -7.686 1.00 88.19 118 VAL A N 1
ATOM 951 C CA . VAL A 1 118 ? 7.431 17.704 -6.608 1.00 88.19 118 VAL A CA 1
ATOM 952 C C . VAL A 1 118 ? 7.899 19.104 -6.999 1.00 88.19 118 VAL A C 1
ATOM 954 O O . VAL A 1 118 ? 7.102 20.040 -6.988 1.00 88.19 118 VAL A O 1
ATOM 957 N N . LYS A 1 119 ? 9.158 19.252 -7.435 1.00 87.94 119 LYS A N 1
ATOM 958 C CA . LYS A 1 119 ? 9.710 20.545 -7.866 1.00 87.94 119 LYS A CA 1
ATOM 959 C C . LYS A 1 119 ? 8.912 21.149 -9.021 1.00 87.94 119 LYS A C 1
ATOM 961 O O . LYS A 1 119 ? 8.616 22.342 -8.999 1.00 87.94 119 LYS A O 1
ATOM 966 N N . LYS A 1 120 ? 8.545 20.335 -10.014 1.00 89.06 120 LYS A N 1
ATOM 967 C CA . LYS A 1 120 ? 7.723 20.770 -11.149 1.00 89.06 120 LYS A CA 1
ATOM 968 C C . LYS A 1 120 ? 6.343 21.254 -10.692 1.00 89.06 120 LYS A C 1
ATOM 970 O O . LYS A 1 120 ? 5.893 22.294 -11.160 1.00 89.06 120 LYS A O 1
ATOM 975 N N . THR A 1 121 ? 5.692 20.537 -9.777 1.00 85.94 121 THR A N 1
ATOM 976 C CA . THR A 1 121 ? 4.378 20.912 -9.232 1.00 85.94 121 THR A CA 1
ATOM 977 C C . THR A 1 121 ? 4.447 22.229 -8.459 1.00 85.94 121 THR A C 1
ATOM 979 O O . THR A 1 121 ? 3.626 23.108 -8.705 1.00 85.94 121 THR A O 1
ATOM 982 N N . ILE A 1 122 ? 5.458 22.410 -7.602 1.00 85.00 122 ILE A N 1
ATOM 983 C CA . ILE A 1 122 ? 5.677 23.670 -6.867 1.00 85.00 122 ILE A CA 1
ATOM 984 C C . ILE A 1 122 ? 5.870 24.840 -7.843 1.00 85.00 122 ILE A C 1
ATOM 986 O O . ILE A 1 122 ? 5.276 25.900 -7.675 1.00 85.00 122 ILE A O 1
ATOM 990 N N . GLN A 1 123 ? 6.663 24.649 -8.901 1.00 84.31 123 GLN A N 1
ATOM 991 C CA . GLN A 1 123 ? 6.861 25.676 -9.930 1.00 84.31 123 GLN A CA 1
ATOM 992 C C . GLN A 1 123 ? 5.576 25.997 -10.704 1.00 84.31 123 GLN A C 1
ATOM 994 O O . GLN A 1 123 ? 5.373 27.142 -11.096 1.00 84.31 123 GLN A O 1
ATOM 999 N N . GLN A 1 124 ? 4.724 24.996 -10.940 1.00 86.62 124 GLN A N 1
ATOM 1000 C CA . GLN A 1 124 ? 3.505 25.134 -11.734 1.00 86.62 124 GLN A CA 1
ATOM 1001 C C . GLN A 1 124 ? 2.372 25.846 -10.983 1.00 86.62 124 GLN A C 1
ATOM 1003 O O . GLN A 1 124 ? 1.666 26.647 -11.589 1.00 86.62 124 GLN A O 1
ATOM 1008 N N . TYR A 1 125 ? 2.179 25.548 -9.698 1.00 83.75 125 TYR A N 1
ATOM 1009 C CA . TYR A 1 125 ? 1.071 26.094 -8.900 1.00 83.75 125 TYR A CA 1
ATOM 1010 C C . TYR A 1 125 ? 1.500 27.226 -7.952 1.00 83.75 125 TYR A C 1
ATOM 1012 O O . TYR A 1 125 ? 0.664 27.783 -7.244 1.00 83.75 125 TYR A O 1
ATOM 1020 N N . GLY A 1 126 ? 2.786 27.593 -7.971 1.00 69.94 126 GLY A N 1
ATOM 1021 C CA . GLY A 1 126 ? 3.394 28.487 -6.990 1.00 69.94 126 GLY A CA 1
ATOM 1022 C C . GLY A 1 126 ? 3.617 27.783 -5.650 1.00 69.94 126 GLY A C 1
ATOM 1023 O O . GLY A 1 126 ? 3.026 26.740 -5.367 1.00 69.94 126 GLY A O 1
ATOM 1024 N N . SER A 1 127 ? 4.474 28.357 -4.802 1.00 60.06 127 SER A N 1
ATOM 1025 C CA . SER A 1 127 ? 4.472 27.986 -3.386 1.00 60.06 127 SER A CA 1
ATOM 1026 C C . SER A 1 127 ? 3.174 28.545 -2.795 1.00 60.06 127 SER A C 1
ATOM 1028 O O . SER A 1 127 ? 3.036 29.774 -2.779 1.00 60.06 127 SER A O 1
ATOM 1030 N N . PRO A 1 128 ? 2.205 27.730 -2.328 1.00 55.31 128 PRO A N 1
ATOM 1031 C CA . PRO A 1 128 ? 1.237 28.264 -1.377 1.00 55.31 128 PRO A CA 1
ATOM 1032 C C . PRO A 1 128 ? 2.070 28.858 -0.239 1.00 55.31 128 PRO A C 1
ATOM 1034 O O . PRO A 1 128 ? 3.032 28.200 0.156 1.00 55.31 128 PRO A O 1
ATOM 1037 N N . HIS A 1 129 ? 1.783 30.109 0.165 1.00 52.84 129 HIS A N 1
ATOM 1038 C CA . HIS A 1 129 ? 2.386 30.814 1.311 1.00 52.84 129 HIS A CA 1
ATOM 1039 C C . HIS A 1 129 ? 3.170 29.847 2.180 1.00 52.84 129 HIS A C 1
ATOM 1041 O O . HIS A 1 129 ? 2.489 29.026 2.783 1.00 52.84 129 HIS A O 1
ATOM 1047 N N . GLU A 1 130 ? 4.514 29.884 2.169 1.00 50.31 130 GLU A N 1
ATOM 1048 C CA . GLU A 1 130 ? 5.338 28.922 2.912 1.00 50.31 130 GLU A CA 1
ATOM 1049 C C . GLU A 1 130 ? 4.703 28.709 4.291 1.00 50.31 130 GLU A C 1
ATOM 1051 O O . GLU A 1 130 ? 4.825 29.585 5.154 1.00 50.31 130 GLU A O 1
ATOM 1056 N N . PRO A 1 131 ? 3.986 27.590 4.532 1.00 54.09 131 PRO A N 1
ATOM 1057 C CA . PRO A 1 131 ? 3.770 27.183 5.897 1.00 54.09 131 PRO A CA 1
ATOM 1058 C C . PRO A 1 131 ? 5.198 26.959 6.363 1.00 54.09 131 PRO A C 1
ATOM 1060 O O . PRO A 1 131 ? 5.967 26.294 5.664 1.00 54.09 131 PRO A O 1
ATOM 1063 N N . SER A 1 132 ? 5.607 27.582 7.457 1.00 50.66 132 SER A N 1
ATOM 1064 C CA . SER A 1 132 ? 6.926 27.343 8.019 1.00 50.66 132 SER A CA 1
ATOM 1065 C C . SER A 1 132 ? 7.037 25.847 8.339 1.00 50.66 132 SER A C 1
ATOM 1067 O O . SER A 1 132 ? 6.660 25.399 9.417 1.00 50.66 132 SER A O 1
ATOM 1069 N N . LEU A 1 133 ? 7.533 25.056 7.384 1.00 52.31 133 LEU A N 1
ATOM 1070 C CA . LEU A 1 133 ? 7.745 23.607 7.476 1.00 52.31 133 LEU A CA 1
ATOM 1071 C C . LEU A 1 133 ? 8.901 23.272 8.436 1.00 52.31 133 LEU A C 1
ATOM 1073 O O . LEU A 1 133 ? 9.369 22.141 8.491 1.00 52.31 133 LEU A O 1
ATOM 1077 N N . THR A 1 134 ? 9.382 24.263 9.189 1.00 52.84 134 THR A N 1
ATOM 1078 C CA . THR A 1 134 ? 10.260 24.099 10.345 1.00 52.84 134 THR A CA 1
ATOM 1079 C C . THR A 1 134 ? 9.532 23.503 11.546 1.00 52.84 134 THR A C 1
ATOM 1081 O O . THR A 1 134 ? 10.194 22.977 12.440 1.00 52.84 134 THR A O 1
ATOM 1084 N N . SER A 1 135 ? 8.198 23.545 11.581 1.00 56.31 135 SER A N 1
ATOM 1085 C CA . SER A 1 135 ? 7.428 22.749 12.533 1.00 56.31 135 SER A CA 1
ATOM 1086 C C . SER A 1 135 ? 7.477 21.277 12.110 1.00 56.31 135 SER A C 1
ATOM 1088 O O . SER A 1 135 ? 7.188 20.982 10.947 1.00 56.31 135 SER A O 1
ATOM 1090 N N . PRO A 1 136 ? 7.832 20.346 13.016 1.00 66.12 136 PRO A N 1
ATOM 1091 C CA . PRO A 1 136 ? 7.690 18.919 12.760 1.00 66.12 136 PRO A CA 1
ATOM 1092 C C . PRO A 1 136 ? 6.292 18.629 12.218 1.00 66.12 136 PRO A C 1
ATOM 1094 O O . PRO A 1 136 ? 5.324 19.244 12.665 1.00 66.12 136 PRO A O 1
ATOM 1097 N N . ILE A 1 137 ? 6.179 17.698 11.269 1.00 69.38 137 ILE A N 1
ATOM 1098 C CA . ILE A 1 137 ? 4.876 17.163 10.868 1.00 69.38 137 ILE A CA 1
ATOM 1099 C C . ILE A 1 137 ? 4.290 16.494 12.117 1.00 69.38 137 ILE A C 1
ATOM 1101 O O . ILE A 1 137 ? 4.675 15.379 12.459 1.00 69.38 137 ILE A O 1
ATOM 1105 N N . SER A 1 138 ? 3.431 17.213 12.835 1.00 74.06 138 SER A N 1
ATOM 1106 C CA . SER A 1 138 ? 2.813 16.765 14.079 1.00 74.06 138 SER A CA 1
ATOM 1107 C C . SER A 1 138 ? 1.318 16.612 13.872 1.00 74.06 138 SER A C 1
ATOM 1109 O O . SER A 1 138 ? 0.646 17.546 13.431 1.00 74.06 138 SER A O 1
ATOM 1111 N N . VAL A 1 139 ? 0.810 15.439 14.215 1.00 82.19 139 VAL A N 1
ATOM 1112 C CA . VAL A 1 139 ? -0.612 15.247 14.491 1.00 82.19 139 VAL A CA 1
ATOM 1113 C C . VAL A 1 139 ? -0.863 15.584 15.960 1.00 82.19 139 VAL A C 1
ATOM 1115 O O . VAL A 1 139 ? 0.074 15.599 16.756 1.00 82.19 139 VAL A O 1
ATOM 1118 N N . ASP A 1 140 ? -2.101 15.895 16.318 1.00 84.62 140 ASP A N 1
ATOM 1119 C CA . ASP A 1 140 ? -2.476 16.051 17.720 1.00 84.62 140 ASP A CA 1
ATOM 1120 C C . ASP A 1 140 ? -2.403 14.706 18.473 1.00 84.62 140 ASP A C 1
ATOM 1122 O O . ASP A 1 140 ? -2.500 13.629 17.872 1.00 84.62 140 ASP A O 1
ATOM 1126 N N . ASP A 1 141 ? -2.258 14.777 19.799 1.00 85.81 141 ASP A N 1
ATOM 1127 C CA . ASP A 1 141 ? -2.083 13.606 20.668 1.00 85.81 141 ASP A CA 1
ATOM 1128 C C . ASP A 1 141 ? -3.245 12.599 20.560 1.00 85.81 141 ASP A C 1
ATOM 1130 O O . ASP A 1 141 ? -3.032 11.387 20.682 1.00 85.81 141 ASP A O 1
ATOM 1134 N N . TYR A 1 142 ? -4.473 13.062 20.283 1.00 85.44 142 TYR A N 1
ATOM 1135 C CA . TYR A 1 142 ? -5.626 12.173 20.108 1.00 85.44 142 TYR A CA 1
ATOM 1136 C C . TYR A 1 142 ? -5.525 11.389 18.804 1.00 85.44 142 TYR A C 1
ATOM 1138 O O . TYR A 1 142 ? -5.686 10.168 18.804 1.00 85.44 142 TYR A O 1
ATOM 1146 N N . THR A 1 143 ? -5.216 12.061 17.694 1.00 89.94 143 THR A N 1
ATOM 1147 C CA . THR A 1 143 ? -5.002 11.397 16.402 1.00 89.94 143 THR A CA 1
ATOM 1148 C C . THR A 1 143 ? -3.867 10.376 16.487 1.00 89.94 143 THR A C 1
ATOM 1150 O O . THR A 1 143 ? -4.002 9.267 15.961 1.00 89.94 143 THR A O 1
ATOM 1153 N N . GLN A 1 144 ? -2.781 10.702 17.194 1.00 91.62 144 GLN A N 1
ATOM 1154 C CA . GLN A 1 144 ? -1.701 9.748 17.447 1.00 91.62 144 GLN A CA 1
ATOM 1155 C C . GLN A 1 144 ? -2.195 8.531 18.245 1.00 91.62 144 GLN A C 1
ATOM 1157 O O . GLN A 1 144 ? -1.992 7.394 17.819 1.00 91.62 144 GLN A O 1
ATOM 1162 N N . SER A 1 145 ? -2.901 8.754 19.354 1.00 92.38 145 SER A N 1
ATOM 1163 C CA . SER A 1 145 ? -3.428 7.677 20.204 1.00 92.38 145 SER A CA 1
ATOM 1164 C C . SER A 1 145 ? -4.391 6.753 19.443 1.00 92.38 145 SER A C 1
ATOM 1166 O O . SER A 1 145 ? -4.338 5.530 19.577 1.00 92.38 145 SER A O 1
ATOM 1168 N N . LEU A 1 146 ? -5.244 7.310 18.577 1.00 95.50 146 LEU A N 1
ATOM 1169 C CA . LEU A 1 146 ? -6.157 6.536 17.729 1.00 95.50 146 LEU A CA 1
ATOM 1170 C C . LEU A 1 146 ? -5.426 5.759 16.625 1.00 95.50 146 LEU A C 1
ATOM 1172 O O . LEU A 1 146 ? -5.827 4.642 16.285 1.00 95.50 146 LEU A O 1
ATOM 1176 N N . PHE A 1 147 ? -4.338 6.305 16.076 1.00 95.31 147 PHE A N 1
ATOM 1177 C CA . PHE A 1 147 ? -3.473 5.559 15.162 1.00 95.31 147 PHE A CA 1
ATOM 1178 C C . PHE A 1 147 ? -2.843 4.349 15.867 1.00 95.31 147 PHE A C 1
ATOM 1180 O O . PHE A 1 147 ? -2.892 3.234 15.343 1.00 95.31 147 PHE A O 1
ATOM 1187 N N . GLU A 1 148 ? -2.314 4.540 17.077 1.00 95.56 148 GLU A N 1
ATOM 1188 C CA . GLU A 1 148 ? -1.733 3.469 17.895 1.00 95.56 148 GLU A CA 1
ATOM 1189 C C . GLU A 1 148 ? -2.768 2.390 18.258 1.00 95.56 148 GLU A C 1
ATOM 1191 O O . GLU A 1 148 ? -2.479 1.188 18.170 1.00 95.56 148 GLU A O 1
ATOM 1196 N N . ALA A 1 149 ? -3.996 2.799 18.593 1.00 96.06 149 ALA A N 1
ATOM 1197 C CA . ALA A 1 149 ? -5.119 1.901 18.849 1.00 96.06 149 ALA A CA 1
ATOM 1198 C C . ALA A 1 149 ? -5.441 1.026 17.628 1.00 96.06 149 ALA A C 1
ATOM 1200 O O . ALA A 1 149 ? -5.494 -0.206 17.732 1.00 96.06 149 ALA A O 1
ATOM 1201 N N . ARG A 1 150 ? -5.592 1.650 16.451 1.00 96.00 150 ARG A N 1
ATOM 1202 C CA . ARG A 1 150 ? -5.830 0.942 15.187 1.00 96.00 150 ARG A CA 1
ATOM 1203 C C . ARG A 1 150 ? -4.706 -0.031 14.868 1.00 96.00 150 ARG A C 1
ATOM 1205 O O . ARG A 1 150 ? -4.980 -1.195 14.580 1.00 96.00 150 ARG A O 1
ATOM 1212 N N . TYR A 1 151 ? -3.460 0.433 14.933 1.00 95.62 151 TYR A N 1
ATOM 1213 C CA . TYR A 1 151 ? -2.286 -0.388 14.657 1.00 95.62 151 TYR A CA 1
ATOM 1214 C C . TYR A 1 151 ? -2.243 -1.626 15.559 1.00 95.62 151 TYR A C 1
ATOM 1216 O O . TYR A 1 151 ? -2.021 -2.738 15.080 1.00 95.62 151 TYR A O 1
ATOM 1224 N N . SER A 1 152 ? -2.521 -1.454 16.853 1.00 96.31 152 SER A N 1
ATOM 1225 C CA . SER A 1 152 ? -2.518 -2.549 17.826 1.00 96.31 152 SER A CA 1
ATOM 1226 C C . SER A 1 152 ? -3.579 -3.607 17.513 1.00 96.31 152 SER A C 1
ATOM 1228 O O . SER A 1 152 ? -3.278 -4.800 17.540 1.00 96.31 152 SER A O 1
ATOM 1230 N N . ILE A 1 153 ? -4.797 -3.187 17.155 1.00 96.06 153 ILE A N 1
ATOM 1231 C CA . ILE A 1 153 ? -5.874 -4.100 16.743 1.00 96.06 153 ILE A CA 1
ATOM 1232 C C . ILE A 1 153 ? -5.508 -4.833 15.449 1.00 96.06 153 ILE A C 1
ATOM 1234 O O . ILE A 1 153 ? -5.641 -6.055 15.377 1.00 96.06 153 ILE A O 1
ATOM 1238 N N . GLU A 1 154 ? -5.035 -4.112 14.427 1.00 95.38 154 GLU A N 1
ATOM 1239 C CA . GLU A 1 154 ? -4.641 -4.715 13.150 1.00 95.38 154 GLU A CA 1
ATOM 1240 C C . GLU A 1 154 ? -3.532 -5.752 13.335 1.00 95.38 154 GLU A C 1
ATOM 1242 O O . GLU A 1 154 ? -3.602 -6.840 12.760 1.00 95.38 154 GLU A O 1
ATOM 1247 N N . ARG A 1 155 ? -2.533 -5.439 14.164 1.00 94.81 155 ARG A N 1
ATOM 1248 C CA . ARG A 1 155 ? -1.426 -6.345 14.465 1.00 94.81 155 ARG A CA 1
ATOM 1249 C C . ARG A 1 155 ? -1.914 -7.631 15.125 1.00 94.81 155 ARG A C 1
ATOM 1251 O O . ARG A 1 155 ? -1.515 -8.708 14.691 1.00 94.81 155 ARG A O 1
ATOM 1258 N N . GLU A 1 156 ? -2.792 -7.540 16.122 1.00 95.94 156 GLU A N 1
ATOM 1259 C CA . GLU A 1 156 ? -3.330 -8.728 16.794 1.00 95.94 156 GLU A CA 1
ATOM 1260 C C . GLU A 1 156 ? -4.210 -9.575 15.872 1.00 95.94 156 GLU A C 1
ATOM 1262 O O . GLU A 1 156 ? -4.070 -10.795 15.839 1.00 95.94 156 GLU A O 1
ATOM 1267 N N . LEU A 1 157 ? -5.071 -8.955 15.062 1.00 95.50 157 LEU A N 1
ATOM 1268 C CA . LEU A 1 157 ? -5.902 -9.689 14.105 1.00 95.50 157 LEU A CA 1
ATOM 1269 C C . LEU A 1 157 ? -5.058 -10.413 13.053 1.00 95.50 157 LEU A C 1
ATOM 1271 O O . LEU A 1 157 ? -5.331 -11.571 12.740 1.00 95.50 157 LEU A O 1
ATOM 1275 N N . ARG A 1 158 ? -4.007 -9.760 12.541 1.00 94.19 158 ARG A N 1
ATOM 1276 C CA . ARG A 1 158 ? -3.052 -10.383 11.613 1.00 94.19 158 ARG A CA 1
ATOM 1277 C C . ARG A 1 158 ? -2.264 -11.503 12.279 1.00 94.19 158 ARG A C 1
ATOM 1279 O O . ARG A 1 158 ? -2.096 -12.549 11.662 1.00 94.19 158 ARG A O 1
ATOM 1286 N N . ARG A 1 159 ? -1.841 -11.323 13.535 1.00 94.38 159 ARG A N 1
ATOM 1287 C CA . ARG A 1 159 ? -1.195 -12.384 14.319 1.00 94.38 159 ARG A CA 1
ATOM 1288 C C . ARG A 1 159 ? -2.102 -13.607 14.409 1.00 94.38 159 ARG A C 1
ATOM 1290 O O . ARG A 1 159 ? -1.660 -14.684 14.042 1.00 94.38 159 ARG A O 1
ATOM 1297 N N . ILE A 1 160 ? -3.351 -13.444 14.848 1.00 95.19 160 ILE A N 1
ATOM 1298 C CA . ILE A 1 160 ? -4.306 -14.556 14.994 1.00 95.19 160 ILE A CA 1
ATOM 1299 C C . ILE A 1 160 ? -4.553 -15.236 13.644 1.00 95.19 160 ILE A C 1
ATOM 1301 O O . ILE A 1 160 ? -4.546 -16.461 13.560 1.00 95.19 160 ILE A O 1
ATOM 1305 N N . ALA A 1 161 ? -4.749 -14.458 12.579 1.00 93.62 161 ALA A N 1
ATOM 1306 C CA . ALA A 1 161 ? -4.964 -14.997 11.241 1.00 93.62 161 ALA A CA 1
ATOM 1307 C C . ALA A 1 161 ? -3.768 -15.836 10.758 1.00 93.62 161 ALA A C 1
ATOM 1309 O O . ALA A 1 161 ? -3.956 -16.943 10.256 1.00 93.62 161 ALA A O 1
ATOM 1310 N N . ALA A 1 162 ? -2.544 -15.357 10.984 1.00 92.25 162 ALA A N 1
ATOM 1311 C CA . ALA A 1 162 ? -1.334 -16.088 10.635 1.00 92.25 162 ALA A CA 1
ATOM 1312 C C . ALA A 1 162 ? -1.142 -17.336 11.512 1.00 92.25 162 ALA A C 1
ATOM 1314 O O . ALA A 1 162 ? -0.875 -18.412 10.990 1.00 92.25 162 ALA A O 1
ATOM 1315 N N . THR A 1 163 ? -1.313 -17.235 12.835 1.00 92.38 163 THR A N 1
ATOM 1316 C CA . THR A 1 163 ? -1.014 -18.350 13.751 1.00 92.38 163 THR A CA 1
ATOM 1317 C C . THR A 1 163 ? -2.083 -19.435 13.764 1.00 92.38 163 THR A C 1
ATOM 1319 O O . THR A 1 163 ? -1.757 -20.601 13.970 1.00 92.38 163 THR A O 1
ATOM 1322 N N . ARG A 1 164 ? -3.359 -19.078 13.575 1.00 93.75 164 ARG A N 1
ATOM 1323 C CA . ARG A 1 164 ? -4.485 -20.020 13.679 1.00 93.75 164 ARG A CA 1
ATOM 1324 C C . ARG A 1 164 ? -4.940 -20.566 12.337 1.00 93.75 164 ARG A C 1
ATOM 1326 O O . ARG A 1 164 ? -5.474 -21.670 12.302 1.00 93.75 164 ARG A O 1
ATOM 1333 N N . LEU A 1 165 ? -4.783 -19.785 11.268 1.00 90.69 165 LEU A N 1
ATOM 1334 C CA . LEU A 1 165 ? -5.358 -20.087 9.955 1.00 90.69 165 LEU A CA 1
ATOM 1335 C C . LEU A 1 165 ? -4.324 -20.105 8.822 1.00 90.69 165 LEU A C 1
ATOM 1337 O O . LEU A 1 165 ? -4.691 -20.463 7.709 1.00 90.69 165 LEU A O 1
ATOM 1341 N N . ASP A 1 166 ? -3.066 -19.731 9.085 1.00 88.88 166 ASP A N 1
ATOM 1342 C CA . ASP A 1 166 ? -2.000 -19.623 8.076 1.00 88.88 166 ASP A CA 1
ATOM 1343 C C . ASP A 1 166 ? -2.376 -18.701 6.894 1.00 88.88 166 ASP A C 1
ATOM 1345 O O . ASP A 1 166 ? -2.088 -18.961 5.725 1.00 88.88 166 ASP A O 1
ATOM 1349 N N . ILE A 1 167 ? -3.074 -17.596 7.192 1.00 85.81 167 ILE A N 1
ATOM 1350 C CA . ILE A 1 167 ? -3.472 -16.586 6.199 1.00 85.81 167 ILE A CA 1
ATOM 1351 C C . ILE A 1 167 ? -2.958 -15.194 6.569 1.00 85.81 167 ILE A C 1
ATOM 1353 O O . ILE A 1 167 ? -2.818 -14.849 7.739 1.00 85.81 167 ILE A O 1
ATOM 1357 N N . GLY A 1 168 ? -2.754 -14.343 5.559 1.00 73.31 168 GLY A N 1
ATOM 1358 C CA . GLY A 1 168 ? -2.478 -12.920 5.781 1.00 73.31 168 GLY A CA 1
ATOM 1359 C C . GLY A 1 168 ? -1.043 -12.588 6.206 1.00 73.31 168 GLY A C 1
ATOM 1360 O O . GLY A 1 168 ? -0.828 -11.505 6.751 1.00 73.31 168 GLY A O 1
ATOM 1361 N N . GLY A 1 169 ? -0.087 -13.496 5.977 1.00 71.81 169 GLY A N 1
ATOM 1362 C CA . GLY A 1 169 ? 1.344 -13.264 6.203 1.00 71.81 169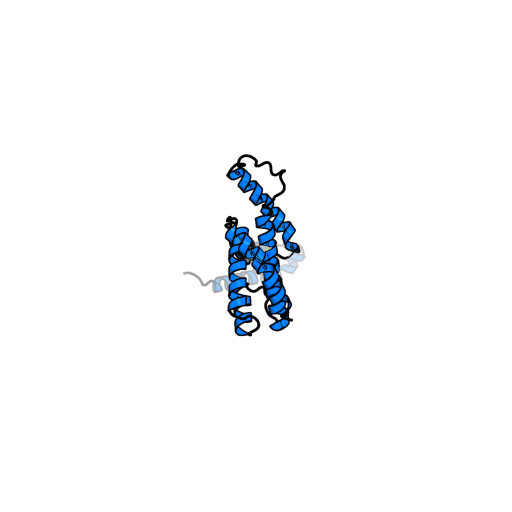 GLY A CA 1
ATOM 1363 C C . GLY A 1 169 ? 1.963 -12.229 5.251 1.00 71.81 169 GLY A C 1
ATOM 1364 O O . GLY A 1 169 ? 1.313 -11.748 4.322 1.00 71.81 169 GLY A O 1
ATOM 1365 N N . GLU A 1 170 ? 3.243 -11.908 5.465 1.00 66.06 170 GLU A N 1
ATOM 1366 C CA . GLU A 1 170 ? 3.960 -10.796 4.809 1.00 66.06 170 GLU A CA 1
ATOM 1367 C C . GLU A 1 170 ? 3.935 -10.832 3.266 1.00 66.06 170 GLU A C 1
ATOM 1369 O O . GLU A 1 170 ? 3.960 -9.782 2.630 1.00 66.06 170 GLU A O 1
ATOM 1374 N N . GLY A 1 171 ? 3.815 -12.015 2.652 1.00 65.69 171 GLY A N 1
ATOM 1375 C CA . GLY A 1 171 ? 3.730 -12.178 1.192 1.00 65.69 171 GLY A CA 1
ATOM 1376 C C . GLY A 1 171 ? 2.314 -12.159 0.599 1.00 65.69 171 GLY A C 1
ATOM 1377 O O . GLY A 1 171 ? 2.170 -12.184 -0.620 1.00 65.69 171 GLY A O 1
ATOM 1378 N N . ASN A 1 172 ? 1.265 -12.143 1.428 1.00 70.38 172 ASN A N 1
ATOM 1379 C CA . ASN A 1 172 ? -0.130 -12.139 0.981 1.00 70.38 172 ASN A CA 1
ATOM 1380 C C . ASN A 1 172 ? -0.997 -11.272 1.911 1.00 70.38 172 ASN A C 1
ATOM 1382 O O . ASN A 1 172 ? -1.810 -11.801 2.682 1.00 70.38 172 ASN A O 1
ATOM 1386 N N . PRO A 1 173 ? -0.808 -9.941 1.891 1.00 74.06 173 PRO A N 1
ATOM 1387 C CA . PRO A 1 173 ? -1.550 -9.043 2.758 1.00 74.06 173 PRO A CA 1
ATOM 1388 C C . PRO A 1 173 ? -3.037 -9.074 2.399 1.00 74.06 173 PRO A C 1
ATOM 1390 O O . PRO A 1 173 ? -3.438 -8.703 1.297 1.00 74.06 173 PRO A O 1
ATOM 1393 N N . ARG A 1 174 ? -3.870 -9.479 3.360 1.00 84.50 174 ARG A N 1
ATOM 1394 C CA . ARG A 1 174 ? -5.330 -9.437 3.222 1.00 84.50 174 ARG A CA 1
ATOM 1395 C C . ARG A 1 174 ? -5.921 -8.167 3.843 1.00 84.50 174 ARG A C 1
ATOM 1397 O O . ARG A 1 174 ? -5.392 -7.687 4.861 1.00 84.50 174 ARG A O 1
ATOM 1404 N N . PRO A 1 175 ? -7.011 -7.619 3.271 1.00 87.94 175 PRO A N 1
ATOM 1405 C CA . PRO A 1 175 ? -7.788 -6.556 3.897 1.00 87.94 175 PRO A CA 1
ATOM 1406 C C . PRO A 1 175 ? -8.317 -6.989 5.266 1.00 87.94 175 PRO A C 1
ATOM 1408 O O . PRO A 1 175 ? -8.750 -8.127 5.445 1.00 87.94 175 PRO A O 1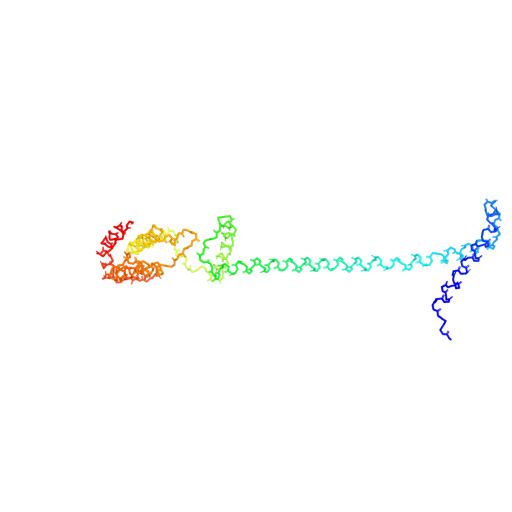
ATOM 1411 N N . LEU A 1 176 ? -8.349 -6.068 6.233 1.00 88.75 176 LEU A N 1
ATOM 1412 C CA . LEU A 1 176 ? -8.785 -6.401 7.593 1.00 88.75 176 LEU A CA 1
ATOM 1413 C C . LEU A 1 176 ? -10.230 -6.916 7.645 1.00 88.75 176 LEU A C 1
ATOM 1415 O O . LEU A 1 176 ? -10.546 -7.793 8.441 1.00 88.75 176 LEU A O 1
ATOM 1419 N N . VAL A 1 177 ? -11.100 -6.400 6.775 1.00 88.31 177 VAL A N 1
ATOM 1420 C CA . VAL A 1 177 ? -12.499 -6.842 6.673 1.00 88.31 177 VAL A CA 1
ATOM 1421 C C . VAL A 1 177 ? -12.584 -8.335 6.350 1.00 88.31 177 VAL A C 1
ATOM 1423 O O . VAL A 1 177 ? -13.380 -9.045 6.962 1.00 88.31 177 VAL A O 1
ATOM 1426 N N . GLU A 1 178 ? -11.734 -8.812 5.440 1.00 91.56 178 GLU A N 1
ATOM 1427 C CA . GLU A 1 178 ? -11.655 -10.225 5.066 1.00 91.56 178 GLU A CA 1
ATOM 1428 C C . GLU A 1 178 ? -11.095 -11.072 6.215 1.00 91.56 178 GLU A C 1
ATOM 1430 O O . GLU A 1 178 ? -11.640 -12.131 6.528 1.00 91.56 178 GLU A O 1
ATOM 1435 N N . ILE A 1 179 ? -10.059 -10.573 6.901 1.00 93.75 179 ILE A N 1
ATOM 1436 C CA . ILE A 1 179 ? -9.495 -11.228 8.089 1.00 93.75 179 ILE A CA 1
ATOM 1437 C C . ILE A 1 179 ? -10.577 -11.405 9.161 1.00 93.75 179 ILE A C 1
ATOM 1439 O O . ILE A 1 179 ? -10.791 -12.517 9.632 1.00 93.75 179 ILE A O 1
ATOM 1443 N N . ILE A 1 180 ? -11.307 -10.340 9.510 1.00 93.50 180 ILE A N 1
ATOM 1444 C CA . ILE A 1 180 ? -12.377 -10.401 10.516 1.00 93.50 180 ILE A CA 1
ATOM 1445 C C . ILE A 1 180 ? -13.463 -11.398 10.094 1.00 93.50 180 ILE A C 1
ATOM 1447 O O . ILE A 1 180 ? -13.908 -12.182 10.926 1.00 93.50 180 ILE A O 1
ATOM 1451 N N . GLY A 1 181 ? -13.878 -11.390 8.822 1.00 92.56 181 GLY A N 1
ATOM 1452 C CA . GLY A 1 181 ? -14.851 -12.355 8.300 1.00 92.56 181 GLY A CA 1
ATOM 1453 C C . GLY A 1 181 ? -14.393 -13.800 8.498 1.00 92.56 181 GLY A C 1
ATOM 1454 O O . GLY A 1 181 ? -15.104 -14.596 9.106 1.00 92.56 181 GLY A O 1
ATOM 1455 N N . THR A 1 182 ? -13.156 -14.097 8.101 1.00 94.44 182 THR A N 1
ATOM 1456 C CA . THR A 1 182 ? -12.586 -15.447 8.214 1.00 94.44 182 THR A CA 1
ATOM 1457 C C . THR A 1 182 ? -12.453 -15.897 9.675 1.00 94.44 182 THR A C 1
ATOM 1459 O O . THR A 1 182 ? -12.703 -17.058 10.003 1.00 94.44 182 THR A O 1
ATOM 1462 N N . LEU A 1 183 ? -12.096 -14.983 10.582 1.00 95.38 183 LEU A N 1
ATOM 1463 C CA . LEU A 1 183 ? -11.997 -15.276 12.014 1.00 95.38 183 LEU A CA 1
ATOM 1464 C C . LEU A 1 183 ? -13.364 -15.572 12.654 1.00 95.38 183 LEU A C 1
ATOM 1466 O O . LEU A 1 183 ? -13.438 -16.424 13.539 1.00 95.38 183 LEU A O 1
ATOM 1470 N N . ILE A 1 184 ? -14.437 -14.913 12.200 1.00 95.44 184 ILE A N 1
ATOM 1471 C CA . ILE A 1 184 ? -15.813 -15.221 12.626 1.00 95.44 184 ILE A CA 1
ATOM 1472 C C . ILE A 1 184 ? -16.237 -16.595 12.099 1.00 95.44 184 ILE A C 1
ATOM 1474 O O . ILE A 1 184 ? -16.736 -17.418 12.863 1.00 95.44 184 ILE A O 1
ATOM 1478 N N . GLU A 1 185 ? -16.020 -16.862 10.808 1.00 95.50 185 GLU A N 1
ATOM 1479 C CA . GLU A 1 185 ? -16.356 -18.148 10.177 1.00 95.50 185 GLU A CA 1
ATOM 1480 C C . GLU A 1 185 ? -15.640 -19.321 10.857 1.00 95.50 185 GLU A C 1
ATOM 1482 O O . GLU A 1 185 ? -16.226 -20.383 11.064 1.00 95.50 185 GLU A O 1
ATOM 1487 N N . SER A 1 186 ? -14.398 -19.092 11.285 1.00 94.44 186 SER A N 1
ATOM 1488 C CA . SER A 1 186 ? -13.578 -20.059 12.022 1.00 94.44 186 SER A CA 1
ATOM 1489 C C . SER A 1 186 ? -13.890 -20.116 13.524 1.00 94.44 186 SER A C 1
ATOM 1491 O O . SER A 1 186 ? -13.192 -20.811 14.260 1.00 94.44 186 SER A O 1
ATOM 1493 N N . GLN A 1 187 ? -14.903 -19.379 13.997 1.00 95.44 187 GLN A N 1
ATOM 1494 C CA . GLN A 1 187 ? -15.329 -19.307 15.403 1.00 95.44 187 GLN A CA 1
ATOM 1495 C C . GLN A 1 187 ? -14.231 -18.838 16.378 1.00 95.44 187 GLN A C 1
ATOM 1497 O O . GLN A 1 187 ? -14.306 -19.093 17.578 1.00 95.44 187 GLN A O 1
ATOM 1502 N N . LEU A 1 188 ? -13.209 -18.137 15.876 1.00 94.56 188 LEU A N 1
ATOM 1503 C CA . LEU A 1 188 ? -12.155 -17.527 16.694 1.00 94.56 188 LEU A CA 1
ATOM 1504 C C . LEU A 1 188 ? -12.588 -16.167 17.253 1.00 94.56 188 LEU A C 1
ATOM 1506 O O . LEU A 1 188 ? -12.083 -15.746 18.288 1.00 94.56 188 LEU A O 1
ATOM 1510 N N . LEU A 1 189 ? -13.526 -15.495 16.580 1.00 95.56 189 LEU A N 1
ATOM 1511 C CA . LEU A 1 189 ? -14.195 -14.292 17.069 1.00 95.56 189 LEU A CA 1
ATOM 1512 C C . LEU A 1 189 ? -15.702 -14.523 17.116 1.00 95.56 189 LEU A C 1
ATOM 1514 O O . LEU A 1 189 ? -16.300 -14.968 16.137 1.00 95.56 189 LEU A O 1
ATOM 1518 N N . ASP A 1 190 ? -16.331 -14.155 18.227 1.00 94.88 190 ASP A N 1
ATOM 1519 C CA . ASP A 1 190 ? -17.781 -14.029 18.273 1.00 94.88 190 ASP A CA 1
ATOM 1520 C C . ASP A 1 190 ? -18.245 -12.711 17.623 1.00 94.88 190 ASP A C 1
ATOM 1522 O O . ASP A 1 190 ? -17.473 -11.769 17.410 1.00 94.88 190 ASP A O 1
ATOM 1526 N N . LEU A 1 191 ? -19.540 -12.638 17.305 1.00 92.25 191 LEU A N 1
ATOM 1527 C CA . LEU A 1 191 ? -20.133 -11.482 16.628 1.00 92.25 191 LEU A CA 1
ATOM 1528 C C . LEU A 1 191 ? -20.065 -10.193 17.461 1.00 92.25 191 LEU A C 1
ATOM 1530 O O . LEU A 1 191 ? -19.940 -9.112 16.886 1.00 92.25 191 LEU A O 1
ATOM 1534 N N . GLY A 1 192 ? -20.139 -10.290 18.790 1.00 94.62 192 GLY A N 1
ATOM 1535 C CA . GLY A 1 192 ? -20.060 -9.141 19.687 1.00 94.62 192 GLY A CA 1
ATOM 1536 C C . GLY A 1 192 ? -18.656 -8.548 19.702 1.00 94.62 192 GLY A C 1
ATOM 1537 O O . GLY A 1 192 ? -18.489 -7.349 19.462 1.00 94.62 192 GLY A O 1
ATOM 1538 N N . LEU A 1 193 ? -17.641 -9.397 19.889 1.00 95.50 193 LEU A N 1
ATOM 1539 C CA . LEU A 1 193 ? -16.239 -8.988 19.836 1.00 95.50 193 LEU A CA 1
ATOM 1540 C C . LEU A 1 193 ? -15.880 -8.408 18.460 1.00 95.50 193 LEU A C 1
ATOM 1542 O O . LEU A 1 193 ? -15.279 -7.336 18.377 1.00 95.50 193 LEU A O 1
ATOM 1546 N N . ALA A 1 194 ? -16.318 -9.051 17.374 1.00 93.69 194 ALA A N 1
ATOM 1547 C CA . ALA A 1 194 ? -16.104 -8.547 16.021 1.00 93.69 194 ALA A CA 1
ATOM 1548 C C . ALA A 1 194 ? -16.797 -7.198 15.761 1.00 93.69 194 ALA A C 1
ATOM 1550 O O . ALA A 1 194 ? -16.228 -6.337 15.086 1.00 93.69 194 ALA A O 1
ATOM 1551 N N . SER A 1 195 ? -18.005 -6.988 16.294 1.00 94.31 195 SER A N 1
ATOM 1552 C CA . SER A 1 195 ? -18.711 -5.708 16.180 1.00 94.31 195 SER A CA 1
ATOM 1553 C C . SER A 1 195 ? -17.955 -4.588 16.892 1.00 94.31 195 SER A C 1
ATOM 1555 O O . SER A 1 195 ? -17.756 -3.523 16.312 1.00 94.31 195 SER A O 1
ATOM 1557 N N . ALA A 1 196 ? -17.490 -4.833 18.119 1.00 96.44 196 ALA A N 1
ATOM 1558 C CA . ALA A 1 196 ? -16.722 -3.852 18.879 1.00 96.44 196 ALA A CA 1
ATOM 1559 C C . ALA A 1 196 ? -15.394 -3.500 18.184 1.00 96.44 196 ALA A C 1
ATOM 1561 O O . ALA A 1 196 ? -15.038 -2.327 18.086 1.00 96.44 196 ALA A O 1
ATOM 1562 N N . ILE A 1 197 ? -14.705 -4.498 17.620 1.00 96.81 197 ILE A N 1
ATOM 1563 C CA . ILE A 1 197 ? -13.497 -4.299 16.806 1.00 96.81 197 ILE A CA 1
ATOM 1564 C C . ILE A 1 197 ? -13.781 -3.402 15.599 1.00 96.81 197 ILE A C 1
ATOM 1566 O O . ILE A 1 197 ? -13.014 -2.476 15.336 1.00 96.81 197 ILE A O 1
ATOM 1570 N N . ARG A 1 198 ? -14.868 -3.658 14.858 1.00 94.88 198 ARG A N 1
ATOM 1571 C CA . ARG A 1 198 ? -15.232 -2.858 13.678 1.00 94.88 198 ARG A CA 1
ATOM 1572 C C . ARG A 1 198 ? -15.544 -1.411 14.042 1.00 94.88 198 ARG A C 1
ATOM 1574 O O . ARG A 1 198 ? -15.120 -0.524 13.309 1.00 94.88 198 ARG A O 1
ATOM 1581 N N . GLU A 1 199 ? -16.228 -1.178 15.158 1.00 96.00 199 GLU A N 1
ATOM 1582 C CA . GLU A 1 199 ? -16.565 0.174 15.613 1.00 96.00 199 GLU A CA 1
ATOM 1583 C C . GLU A 1 199 ? -15.309 0.963 16.002 1.00 96.00 199 GLU A C 1
ATOM 1585 O O . GLU A 1 199 ? -15.083 2.067 15.506 1.00 96.00 199 GLU A O 1
ATOM 1590 N N . VAL A 1 200 ? -14.424 0.360 16.807 1.00 96.75 200 VAL A N 1
ATOM 1591 C CA . VAL A 1 200 ? -13.138 0.982 17.159 1.00 96.75 200 VAL A CA 1
ATOM 1592 C C . VAL A 1 200 ? -12.303 1.241 15.904 1.00 96.75 200 VAL A C 1
ATOM 1594 O O . VAL A 1 200 ? -11.773 2.339 15.730 1.00 96.75 200 VAL A O 1
ATOM 1597 N N . TYR A 1 201 ? -12.227 0.271 14.988 1.00 95.12 201 TYR A N 1
ATOM 1598 C CA . TYR A 1 201 ? -11.518 0.431 13.721 1.00 95.12 201 TYR A CA 1
ATOM 1599 C C . TYR A 1 201 ? -12.090 1.573 12.872 1.00 95.12 201 TYR A C 1
ATOM 1601 O O . TYR A 1 201 ? -11.320 2.329 12.278 1.00 95.12 201 TYR A O 1
ATOM 1609 N N . ALA A 1 202 ? -13.416 1.719 12.810 1.00 94.75 202 ALA A N 1
ATOM 1610 C CA . ALA A 1 202 ? -14.079 2.772 12.048 1.00 94.75 202 ALA A CA 1
ATOM 1611 C C . ALA A 1 202 ? -13.752 4.162 12.608 1.00 94.75 202 ALA A C 1
ATOM 1613 O O . ALA A 1 202 ? -13.335 5.032 11.844 1.00 94.75 202 ALA A O 1
ATOM 1614 N N . ILE A 1 203 ? -13.849 4.349 13.929 1.00 95.38 203 ILE A N 1
ATOM 1615 C CA . ILE A 1 203 ? -13.509 5.614 14.603 1.00 95.38 203 ILE A CA 1
ATOM 1616 C C . ILE A 1 203 ? -12.036 5.967 14.385 1.00 95.38 203 ILE A C 1
ATOM 1618 O O . ILE A 1 203 ? -11.712 7.087 13.991 1.00 95.38 203 ILE A O 1
ATOM 1622 N N . CYS A 1 204 ? -11.132 5.005 14.580 1.00 95.75 204 CYS A N 1
ATOM 1623 C CA . CYS A 1 204 ? -9.711 5.260 14.374 1.00 95.75 204 CYS A CA 1
ATOM 1624 C C . CYS A 1 204 ? -9.399 5.549 12.898 1.00 95.75 204 CYS A C 1
ATOM 1626 O O . CYS A 1 204 ? -8.595 6.422 12.589 1.00 95.75 204 CYS A O 1
ATOM 1628 N N . SER A 1 205 ? -10.050 4.852 11.961 1.00 93.75 205 SER A N 1
ATOM 1629 C CA . SER A 1 205 ? -9.887 5.109 10.525 1.00 93.75 205 SER A CA 1
ATOM 1630 C C . SER A 1 205 ? -10.406 6.486 10.128 1.00 93.75 205 SER A C 1
ATOM 1632 O O . SER A 1 205 ? -9.779 7.145 9.306 1.00 93.75 205 SER A O 1
ATOM 1634 N N . PHE A 1 206 ? -11.503 6.945 10.733 1.00 93.44 206 PHE A N 1
ATOM 1635 C CA . PHE A 1 206 ? -12.030 8.294 10.548 1.00 93.44 206 PHE A CA 1
ATOM 1636 C C . PHE A 1 206 ? -10.972 9.353 10.893 1.00 93.44 206 PHE A C 1
ATOM 1638 O O . PHE A 1 206 ? -10.682 10.211 10.058 1.00 93.44 206 PHE A O 1
ATOM 1645 N N . ALA A 1 207 ? -10.317 9.204 12.053 1.00 92.62 207 ALA A N 1
ATOM 1646 C CA . ALA A 1 207 ? -9.198 10.048 12.481 1.00 92.62 207 ALA A CA 1
ATOM 1647 C C . ALA A 1 207 ? -8.011 9.999 11.510 1.00 92.62 207 ALA A C 1
ATOM 1649 O O . ALA A 1 207 ? -7.547 11.027 11.022 1.00 92.62 207 ALA A O 1
ATOM 1650 N N . VAL A 1 208 ? -7.557 8.792 11.162 1.00 91.62 208 VAL A N 1
ATOM 1651 C CA . VAL A 1 208 ? -6.409 8.579 10.262 1.00 91.62 208 VAL A CA 1
ATOM 1652 C C . VAL A 1 208 ? -6.658 9.138 8.856 1.00 91.62 208 VAL A C 1
ATOM 1654 O O . VAL A 1 208 ? -5.723 9.565 8.183 1.00 91.62 208 VAL A O 1
ATOM 1657 N N . HIS A 1 209 ? -7.912 9.184 8.405 1.00 90.81 209 HIS A N 1
ATOM 1658 C CA . HIS A 1 209 ? -8.296 9.809 7.138 1.00 90.81 209 HIS A CA 1
ATOM 1659 C C . HIS A 1 209 ? -8.421 11.341 7.211 1.00 90.81 209 HIS A C 1
ATOM 1661 O O . HIS A 1 209 ? -8.873 11.956 6.246 1.00 90.81 209 HIS A O 1
ATOM 1667 N N . GLY A 1 210 ? -7.999 11.962 8.316 1.00 88.56 210 GLY A N 1
ATOM 1668 C CA . GLY A 1 210 ? -7.948 13.414 8.486 1.00 88.56 210 GLY A CA 1
ATOM 1669 C C . GLY A 1 210 ? -9.270 14.041 8.923 1.00 88.56 210 GLY A C 1
ATOM 1670 O O . GLY A 1 210 ? -9.441 15.250 8.782 1.00 88.56 210 GLY A O 1
ATOM 1671 N N . GLN A 1 211 ? -10.216 13.242 9.420 1.00 90.06 211 GLN A N 1
ATOM 1672 C CA . GLN A 1 211 ? -11.472 13.740 9.981 1.00 90.06 211 GLN A CA 1
ATOM 1673 C C . GLN A 1 211 ? -11.376 13.775 11.505 1.00 90.06 211 GLN A C 1
ATOM 1675 O O . GLN A 1 211 ? -10.689 12.955 12.096 1.00 90.06 211 GLN A O 1
ATOM 1680 N N . THR A 1 212 ? -12.069 14.702 12.161 1.00 90.25 212 THR A N 1
ATOM 1681 C CA . THR A 1 212 ? -12.009 14.841 13.625 1.00 90.25 212 THR A CA 1
ATOM 1682 C C . THR A 1 212 ? -13.123 14.024 14.282 1.00 90.25 212 THR A C 1
ATOM 1684 O O . THR A 1 212 ? -14.295 14.366 14.099 1.00 90.25 212 THR A O 1
ATOM 1687 N N . PRO A 1 213 ? -12.813 12.960 15.045 1.00 91.31 213 PRO A N 1
ATOM 1688 C CA . PRO A 1 213 ? -13.819 12.257 15.830 1.00 91.31 213 PRO A CA 1
ATOM 1689 C C . PRO A 1 213 ? -14.367 13.147 16.947 1.00 91.31 213 PRO A C 1
ATOM 1691 O O . PRO A 1 213 ? -13.687 14.036 17.455 1.00 91.31 213 PRO A O 1
ATOM 1694 N N . SER A 1 214 ? -15.598 12.875 17.365 1.00 94.50 214 SER A N 1
ATOM 1695 C CA . SER A 1 214 ? -16.166 13.493 18.566 1.00 94.50 214 SER A CA 1
ATOM 1696 C C . SER A 1 214 ? -15.481 12.993 19.842 1.00 94.50 214 SER A C 1
ATOM 1698 O O . SER A 1 214 ? -15.018 11.855 19.902 1.00 94.50 214 SER A O 1
ATOM 1700 N N . GLU A 1 215 ? -15.502 13.802 20.902 1.00 93.00 215 GLU A N 1
ATOM 1701 C CA . GLU A 1 215 ? -14.975 13.432 22.226 1.00 93.00 215 GLU A CA 1
ATOM 1702 C C . GLU A 1 215 ? -15.582 12.117 22.748 1.00 93.00 215 GLU A C 1
ATOM 1704 O O . GLU A 1 215 ? -14.875 11.252 23.258 1.00 93.00 215 GLU A O 1
ATOM 1709 N N . ALA A 1 216 ? -16.884 11.906 22.525 1.00 95.81 216 ALA A N 1
ATOM 1710 C CA . ALA A 1 216 ? -17.564 10.666 22.896 1.00 95.81 216 ALA A CA 1
ATOM 1711 C C . ALA A 1 216 ? -17.012 9.435 22.153 1.00 95.81 216 ALA A C 1
ATOM 1713 O O . ALA A 1 216 ? -16.918 8.358 22.740 1.00 95.81 216 ALA A O 1
ATOM 1714 N N . GLN A 1 217 ? -16.633 9.582 20.880 1.00 95.81 217 GLN A N 1
ATOM 1715 C CA . GLN A 1 217 ? -16.019 8.504 20.100 1.00 95.81 217 GLN A CA 1
ATOM 1716 C C . GLN A 1 217 ? -14.596 8.204 20.574 1.00 95.81 217 GLN A C 1
ATOM 1718 O O . GLN A 1 217 ? -14.232 7.035 20.678 1.00 95.81 217 GLN A O 1
ATOM 1723 N N . VAL A 1 218 ? -13.811 9.235 20.901 1.00 94.62 218 VAL A N 1
ATOM 1724 C CA . VAL A 1 218 ? -12.466 9.066 21.474 1.00 94.62 218 VAL A CA 1
ATOM 1725 C C . VAL A 1 218 ? -12.553 8.314 22.802 1.00 94.62 218 VAL A C 1
ATOM 1727 O O . VAL A 1 218 ? -11.955 7.250 22.953 1.00 94.62 218 VAL A O 1
ATOM 1730 N N . HIS A 1 219 ? -13.397 8.790 23.717 1.00 95.88 219 HIS A N 1
ATOM 1731 C CA . HIS A 1 219 ? -13.604 8.167 25.022 1.00 95.88 219 HIS A CA 1
ATOM 1732 C C . HIS A 1 219 ? -14.145 6.732 24.909 1.00 95.88 219 HIS A C 1
ATOM 1734 O O . HIS A 1 219 ? -13.779 5.852 25.690 1.00 95.88 219 HIS A O 1
ATOM 1740 N N . PHE A 1 220 ? -15.007 6.449 23.927 1.00 97.19 220 PHE A N 1
ATOM 1741 C CA . PHE A 1 220 ? -15.440 5.080 23.643 1.00 97.19 220 PHE A CA 1
ATOM 1742 C C . PHE A 1 220 ? -14.249 4.173 23.301 1.00 97.19 220 PHE A C 1
ATOM 1744 O O . PHE A 1 220 ? -14.122 3.096 23.886 1.00 97.19 220 PHE A O 1
ATOM 1751 N N . VAL A 1 221 ? -13.361 4.611 22.401 1.00 97.44 221 VAL A N 1
ATOM 1752 C CA . VAL A 1 221 ? -12.169 3.837 22.024 1.00 97.44 221 VAL A CA 1
ATOM 1753 C C . VAL A 1 221 ? -11.270 3.604 23.236 1.00 97.44 221 VAL A C 1
ATOM 1755 O O . VAL A 1 221 ? -10.903 2.460 23.489 1.00 97.44 221 VAL A O 1
ATOM 1758 N N . GLU A 1 222 ? -10.970 4.641 24.018 1.00 95.38 222 GLU A N 1
ATOM 1759 C CA . GLU A 1 222 ? -10.103 4.547 25.203 1.00 95.38 222 GLU A CA 1
ATOM 1760 C C . GLU A 1 222 ? -10.607 3.528 26.232 1.00 95.38 222 GLU A C 1
ATOM 1762 O O . GLU A 1 222 ? -9.827 2.745 26.775 1.00 95.38 222 GLU A O 1
ATOM 1767 N N . ASN A 1 223 ? -11.920 3.484 26.464 1.00 97.06 223 ASN A N 1
ATOM 1768 C CA . ASN A 1 223 ? -12.511 2.563 27.434 1.00 97.06 223 ASN A CA 1
ATOM 1769 C C . ASN A 1 223 ? -12.581 1.119 26.932 1.00 97.06 223 ASN A C 1
ATOM 1771 O O . ASN A 1 223 ? -12.445 0.175 27.713 1.00 97.06 223 ASN A O 1
ATOM 1775 N N . VAL A 1 224 ? -12.830 0.931 25.637 1.00 97.38 224 VAL A N 1
ATOM 1776 C CA . VAL A 1 224 ? -13.084 -0.393 25.058 1.00 97.38 224 VAL A CA 1
ATOM 1777 C C . VAL A 1 224 ? -11.783 -1.083 24.639 1.00 97.38 224 VAL A C 1
ATOM 1779 O O . VAL A 1 224 ? -11.650 -2.302 24.787 1.00 97.38 224 VAL A O 1
ATOM 1782 N N . LEU A 1 225 ? -10.796 -0.320 24.163 1.00 96.88 225 LEU A N 1
ATOM 1783 C CA . LEU A 1 225 ? -9.557 -0.837 23.583 1.00 96.88 225 LEU A CA 1
ATOM 1784 C C . LEU A 1 225 ? -8.777 -1.790 24.509 1.00 96.88 225 LEU A C 1
ATOM 1786 O O . LEU A 1 225 ? -8.414 -2.869 24.032 1.00 96.88 225 LEU A O 1
ATOM 1790 N N . PRO A 1 226 ? -8.529 -1.492 25.803 1.00 97.38 226 PRO A N 1
ATOM 1791 C CA . PRO A 1 226 ? -7.757 -2.393 26.662 1.00 97.38 226 PRO A CA 1
ATOM 1792 C C . PRO A 1 226 ? -8.414 -3.771 26.805 1.00 97.38 226 PRO A C 1
ATOM 1794 O O . PRO A 1 226 ? -7.735 -4.801 26.776 1.00 97.38 226 PRO A O 1
ATOM 1797 N N . GLY A 1 227 ? -9.746 -3.797 26.915 1.00 97.31 227 GLY A N 1
ATOM 1798 C CA . GLY A 1 227 ? -10.530 -5.028 26.976 1.00 97.31 227 GLY A CA 1
ATOM 1799 C C . GLY A 1 227 ? -10.464 -5.817 25.669 1.00 97.31 227 GLY A C 1
ATOM 1800 O O . GLY A 1 227 ? -10.225 -7.025 25.700 1.00 97.31 227 GLY A O 1
ATOM 1801 N N . LEU A 1 228 ? -10.598 -5.133 24.527 1.00 96.94 228 LEU A N 1
ATOM 1802 C CA . LEU A 1 228 ? -10.470 -5.753 23.206 1.00 96.94 228 LEU A CA 1
ATOM 1803 C C . LEU A 1 228 ? -9.093 -6.368 22.989 1.00 96.94 228 LEU A C 1
ATOM 1805 O O . LEU A 1 228 ? -8.999 -7.526 22.591 1.00 96.94 228 LEU A O 1
ATOM 1809 N N . LEU A 1 229 ? -8.022 -5.625 23.277 1.00 97.50 229 LEU A N 1
ATOM 1810 C CA . LEU A 1 229 ? -6.664 -6.132 23.109 1.00 97.50 229 LEU A CA 1
ATOM 1811 C C . LEU A 1 229 ? -6.417 -7.336 24.011 1.00 97.50 229 LEU A C 1
ATOM 1813 O O . LEU A 1 229 ? -5.843 -8.318 23.549 1.00 97.50 229 LEU A O 1
ATOM 1817 N N . LYS A 1 230 ? -6.894 -7.310 25.260 1.00 97.56 230 LYS A N 1
ATOM 1818 C CA . LYS A 1 230 ? -6.796 -8.460 26.166 1.00 97.56 230 LYS A CA 1
ATOM 1819 C C . LYS A 1 230 ? -7.542 -9.684 25.625 1.00 97.56 230 LYS A C 1
ATOM 1821 O O . LYS A 1 230 ? -7.010 -10.788 25.699 1.00 97.56 230 LYS A O 1
ATOM 1826 N N . ALA A 1 231 ? -8.741 -9.495 25.070 1.00 97.12 231 ALA A N 1
ATOM 1827 C CA . ALA A 1 231 ? -9.514 -10.572 24.456 1.00 97.12 231 ALA A CA 1
ATOM 1828 C C . ALA A 1 231 ? -8.802 -11.158 23.226 1.00 97.12 231 ALA A C 1
ATOM 1830 O O . ALA A 1 231 ? -8.671 -12.374 23.121 1.00 97.12 231 ALA A O 1
ATOM 1831 N N . LEU A 1 232 ? -8.270 -10.309 22.341 1.00 97.00 232 LEU A N 1
ATOM 1832 C CA . LEU A 1 232 ? -7.511 -10.740 21.164 1.00 97.00 232 LEU A CA 1
ATOM 1833 C C . LEU A 1 232 ? -6.213 -11.474 21.540 1.00 97.00 232 LEU A C 1
ATOM 1835 O O . LEU A 1 232 ? -5.899 -12.509 20.956 1.00 97.00 232 LEU A O 1
ATOM 1839 N N . HIS A 1 233 ? -5.484 -10.995 22.553 1.00 96.12 233 HIS A N 1
ATOM 1840 C CA . HIS A 1 233 ? -4.274 -11.663 23.046 1.00 96.12 233 HIS A CA 1
ATOM 1841 C C . HIS A 1 233 ? -4.554 -13.062 23.605 1.00 96.12 233 HIS A C 1
ATOM 1843 O O . HIS A 1 233 ? -3.705 -13.937 23.476 1.00 96.12 233 HIS A O 1
ATOM 1849 N N . ALA A 1 234 ? -5.731 -13.289 24.198 1.00 95.69 234 ALA A N 1
ATOM 1850 C CA . ALA A 1 234 ? -6.109 -14.594 24.742 1.00 95.69 234 ALA A CA 1
ATOM 1851 C C . ALA A 1 234 ? -6.338 -15.667 23.657 1.00 95.69 234 ALA A C 1
ATOM 1853 O O . ALA A 1 234 ? -6.395 -16.856 23.971 1.00 95.69 234 ALA A O 1
ATOM 1854 N N . ILE A 1 235 ? -6.456 -15.264 22.387 1.00 93.56 235 ILE A N 1
ATOM 1855 C CA . ILE A 1 235 ? -6.571 -16.169 21.242 1.00 93.56 235 ILE A CA 1
ATOM 1856 C C . ILE A 1 235 ? -5.149 -16.555 20.791 1.00 93.56 235 ILE A C 1
ATOM 1858 O O . ILE A 1 235 ? -4.479 -15.809 20.062 1.00 93.56 235 ILE A O 1
ATOM 1862 N N . HIS A 1 236 ? -4.684 -17.717 21.265 1.00 80.25 236 HIS A N 1
ATOM 1863 C CA . HIS A 1 236 ? -3.371 -18.310 20.966 1.00 80.25 236 HIS A CA 1
ATOM 1864 C C . HIS A 1 236 ? -3.421 -19.326 19.831 1.00 80.25 236 HIS A C 1
ATOM 1866 O O . HIS A 1 236 ? -4.278 -20.239 19.875 1.00 80.25 236 HIS A O 1
#

Sequence (236 aa):
MRLPNWFKLAWWALLIALLTYFLLQRYSDLVAGRPAPSDVFVFSVWAALVLVPLFQDLNLFGLEMKQEVRELRSEFKSELVNLRSEIRSTAEAHARANLVPLPDAELPALEKRAQVAVKKTIQQYGSPHEPSLTSPISVDDYTQSLFEARYSIERELRRIAATRLDIGGEGNPRPLVEIIGTLIESQLLDLGLASAIREVYAICSFAVHGQTPSEAQVHFVENVLPGLLKALHAIH

Secondary structure (DSSP, 8-state):
----HHHHHHHHHHHHHHHHHHHHHTHHHHHTT---HHHHHHHHHHHHHHHHHHHHGGGTHHHHHHHHHHHHHHHHHHHHHHHHHHHHHHHHHHHHH--SPPPGGGHHHHHHHHHHHHHHHHHHH---S---TTS-----HHHHHHHHHHHHHHHHHHHHHHHHHS-S-TTSPPPHHHHHHHHHHTTSS-HHHHHHHHHHHHHHHHHHTT----HHHHHHHHHHHHHHHHHHHT--

Foldseek 3Di:
DDDDPVVVVVVLVVLLVVLVVVCVVCVVCVVVVNDDPVNVVSVVVNVCSVCVVVVVVVVPVPPVVVVVVVVVVVVVVVVVVVVVVVVVVVVVCCVPPDPDDDPPVCVVVVVVVVVVVVVVVCVVVPPPPPPVPVDDPDDDPLLVVLLVLLVLLQVLLCVLCCPPPVDCDPVHHDDVVVSLVVCVVVVVDPPVLSVLSVLSNVQSVCSVVPHDDDPVSSVSSVVCSVVSSVSSVVND